Protein AF-A0A0G1YEA3-F1 (afdb_monomer)

pLDDT: mean 70.75, std 15.04, range [41.78, 96.44]

Nearest PDB structures (foldseek):
  8ia1-assembly3_C  TM=7.336E-01  e=2.038E-02  Lobosphaera incisa
  2hsd-assembly1_C  TM=2.951E-01  e=1.534E+00  Streptomyces exfoliatus
  2hwy-assembly2_B  TM=2.908E-01  e=5.222E+00  Homo sapiens
  1ta9-assembly1_A  TM=2.965E-01  e=9.953E+00  Schizosaccharomyces pombe

Radius of gyration: 17.31 Å; Cα contacts (8 Å, |Δi|>4): 257; chains: 1; bounding box: 41×38×40 Å

Foldseek 3Di:
DAPAEEEEAEPVQCPFPVSVVVCVVHRHYQYAYDPDPPPDDPVSVVVNVVSVVVVVVVVVVQVVDPNYDYDDQQVNDDDDPQARAGALVVLPDDQPDKDKAKDKDDPPLCWDDDPDRDTDHDPDDIDMAIFDIDGQDDDDSVVSQLCVQVNSLVRRVVRPHPSVSHFTFHWDADPPDPVGTDTDGDD

Secondary structure (DSSP, 8-state):
---EEEEEEEHHHHHSHHHHHHHTTSSEEEEE--S--TTS-HHHHHHHHHHHHHHHHHHHHHHT-TTEEEE--TTSS--BTTEEEEETTTT---TT-EE--EEEEPPTTSEEE-SSS-EEE---PPEEEEPPPEE--S--HHHHHHHHHHHHHHHHHHTT--GGGSEEEEEEEPTTSTT-EEEEE--

Mean predicted aligned error: 10.62 Å

Structure (mmCIF, N/CA/C/O backbone):
data_AF-A0A0G1YEA3-F1
#
_entry.id   AF-A0A0G1YEA3-F1
#
loop_
_atom_site.group_PDB
_atom_site.id
_atom_site.type_symbol
_atom_site.label_atom_id
_atom_site.label_alt_id
_atom_site.label_comp_id
_atom_site.label_asym_id
_atom_site.label_entity_id
_atom_site.label_seq_id
_atom_site.pdbx_PDB_ins_code
_atom_site.Cartn_x
_atom_site.Cartn_y
_atom_site.Cartn_z
_atom_site.occupancy
_atom_site.B_iso_or_equiv
_atom_site.auth_seq_id
_atom_site.auth_comp_id
_atom_site.auth_asym_id
_atom_site.auth_atom_id
_atom_site.pdbx_PDB_model_num
ATOM 1 N N . MET A 1 1 ? -21.553 -5.998 0.324 1.00 43.78 1 MET A N 1
ATOM 2 C CA . MET A 1 1 ? -20.839 -6.731 -0.742 1.00 43.78 1 MET A CA 1
ATOM 3 C C . MET A 1 1 ? -20.499 -5.695 -1.808 1.00 43.78 1 MET A C 1
ATOM 5 O O . MET A 1 1 ? -21.420 -5.032 -2.268 1.00 43.78 1 MET A O 1
ATOM 9 N N . PHE A 1 2 ? -19.213 -5.434 -2.075 1.00 47.72 2 PHE A N 1
ATOM 10 C CA . PHE A 1 2 ? -18.791 -4.457 -3.092 1.00 47.72 2 PHE A CA 1
ATOM 11 C C . PHE A 1 2 ? -18.825 -5.135 -4.458 1.00 47.72 2 PHE A C 1
ATOM 13 O O . PHE A 1 2 ? -18.182 -6.167 -4.632 1.00 47.72 2 PHE A O 1
ATOM 20 N N . ASN A 1 3 ? -19.560 -4.570 -5.414 1.00 52.84 3 ASN A N 1
ATOM 21 C CA . ASN A 1 3 ? -19.695 -5.175 -6.741 1.00 52.84 3 ASN A CA 1
ATOM 22 C C . ASN A 1 3 ? -18.722 -4.562 -7.759 1.00 52.84 3 ASN A C 1
ATOM 24 O O . ASN A 1 3 ? -18.608 -5.073 -8.872 1.00 52.84 3 ASN A O 1
ATOM 28 N N . GLN A 1 4 ? -18.030 -3.466 -7.411 1.00 62.84 4 GLN A N 1
ATOM 29 C CA . GLN A 1 4 ? -17.164 -2.743 -8.341 1.00 62.84 4 GLN A CA 1
ATOM 30 C C . GLN A 1 4 ? -15.895 -2.208 -7.644 1.00 62.84 4 GLN A C 1
ATOM 32 O O . GLN A 1 4 ? -15.962 -1.518 -6.626 1.00 62.84 4 GLN A O 1
ATOM 37 N N . LEU A 1 5 ? -14.726 -2.560 -8.195 1.00 66.06 5 LEU A N 1
ATOM 38 C CA . LEU A 1 5 ? -13.400 -2.195 -7.688 1.00 66.06 5 LEU A CA 1
ATOM 39 C C . LEU A 1 5 ? -12.735 -1.187 -8.628 1.00 66.06 5 LEU A C 1
ATOM 41 O O . LEU A 1 5 ? -12.596 -1.457 -9.820 1.00 66.06 5 LEU A O 1
ATOM 45 N N . ILE A 1 6 ? -12.265 -0.066 -8.084 1.00 69.75 6 ILE A N 1
ATOM 46 C CA . ILE A 1 6 ? -11.387 0.862 -8.805 1.00 69.75 6 ILE A CA 1
ATOM 47 C C . ILE A 1 6 ? -9.967 0.680 -8.303 1.00 69.75 6 ILE A C 1
ATOM 49 O O . ILE A 1 6 ? -9.705 0.768 -7.103 1.00 69.75 6 ILE A O 1
ATOM 53 N N . VAL A 1 7 ? -9.040 0.463 -9.232 1.00 69.12 7 VAL A N 1
ATOM 54 C CA . VAL A 1 7 ? -7.613 0.363 -8.924 1.00 69.12 7 VAL A CA 1
ATOM 55 C C . VAL A 1 7 ? -6.928 1.659 -9.332 1.00 69.12 7 VAL A C 1
ATOM 57 O O . VAL A 1 7 ? -6.967 2.069 -10.496 1.00 69.12 7 VAL A O 1
ATOM 60 N N . LEU A 1 8 ? -6.281 2.307 -8.362 1.00 68.06 8 LEU A N 1
ATOM 61 C CA . LEU A 1 8 ? -5.449 3.472 -8.618 1.00 68.06 8 LEU A CA 1
ATOM 62 C C . LEU A 1 8 ? -4.075 3.025 -9.120 1.00 68.06 8 LEU A C 1
ATOM 64 O O . LEU A 1 8 ? -3.286 2.477 -8.350 1.00 68.06 8 LEU A O 1
ATOM 68 N N . ILE A 1 9 ? -3.751 3.307 -10.382 1.00 64.88 9 ILE A N 1
ATOM 69 C CA . ILE A 1 9 ? -2.428 2.991 -10.938 1.00 64.88 9 ILE A CA 1
ATOM 70 C C . ILE A 1 9 ? -1.670 4.254 -11.342 1.00 64.88 9 ILE A C 1
ATOM 72 O O . ILE A 1 9 ? -2.235 5.283 -11.715 1.00 64.88 9 ILE A O 1
ATOM 76 N N . GLY A 1 10 ? -0.342 4.182 -11.294 1.00 61.47 10 GLY A N 1
ATOM 77 C CA . GLY A 1 10 ? 0.500 5.253 -11.815 1.00 61.47 10 GLY A CA 1
ATOM 78 C C . GLY A 1 10 ? 0.408 5.338 -13.340 1.00 61.47 10 GLY A C 1
ATOM 79 O O . GLY A 1 10 ? 0.468 4.321 -14.028 1.00 61.47 10 GLY A O 1
ATOM 80 N N . HIS A 1 11 ? 0.368 6.555 -13.886 1.00 62.84 11 HIS A N 1
ATOM 81 C CA . HIS A 1 11 ? 0.253 6.794 -15.333 1.00 62.84 11 HIS A CA 1
ATOM 82 C C . HIS A 1 11 ? 1.317 6.070 -16.194 1.00 62.84 11 HIS A C 1
ATOM 84 O O . HIS A 1 11 ? 1.064 5.731 -17.349 1.00 62.84 11 HIS A O 1
ATOM 90 N N . LYS A 1 12 ? 2.512 5.794 -15.643 1.00 60.34 12 LYS A N 1
ATOM 91 C CA . LYS A 1 12 ? 3.574 5.034 -16.335 1.00 60.34 12 LYS A CA 1
ATOM 92 C C . LYS A 1 12 ? 3.159 3.598 -16.695 1.00 60.34 12 LYS A C 1
ATOM 94 O O . LYS A 1 12 ? 3.717 3.034 -17.629 1.00 60.34 12 LYS A O 1
ATOM 99 N N . VAL A 1 13 ? 2.196 3.012 -15.980 1.00 61.53 13 VAL A N 1
ATOM 100 C CA . VAL A 1 13 ? 1.680 1.662 -16.260 1.00 61.53 13 VAL A CA 1
ATOM 101 C C . VAL A 1 13 ? 0.856 1.649 -17.551 1.00 61.53 13 VAL A C 1
ATOM 103 O O . VAL A 1 13 ? 0.993 0.715 -18.331 1.00 61.53 13 VAL A O 1
ATOM 106 N N . LEU A 1 14 ? 0.086 2.707 -17.833 1.00 58.78 14 LEU A N 1
ATOM 107 C CA . LEU A 1 14 ? -0.718 2.799 -19.060 1.00 58.78 14 LEU A CA 1
ATOM 108 C C . LEU A 1 14 ? 0.112 3.010 -20.332 1.00 58.78 14 LEU A C 1
ATOM 110 O O . LEU A 1 14 ? -0.288 2.573 -21.408 1.00 58.78 14 LEU A O 1
ATOM 114 N N . HIS A 1 15 ? 1.256 3.687 -20.217 1.00 57.62 15 HIS A N 1
ATOM 115 C CA . HIS A 1 15 ? 2.095 4.029 -21.372 1.00 57.62 15 HIS A CA 1
ATOM 116 C C . HIS A 1 15 ? 2.971 2.876 -21.861 1.00 57.62 15 HIS A C 1
ATOM 118 O O . HIS A 1 15 ? 3.434 2.885 -22.999 1.00 57.62 15 HIS A O 1
ATOM 124 N N . ASN A 1 16 ? 3.198 1.861 -21.028 1.00 59.25 16 ASN A N 1
ATOM 125 C CA . ASN A 1 16 ? 3.929 0.675 -21.446 1.00 59.25 16 ASN A CA 1
ATOM 126 C C . ASN A 1 16 ? 2.962 -0.310 -22.127 1.00 59.25 16 ASN A C 1
ATOM 128 O O . ASN A 1 16 ? 2.047 -0.822 -21.484 1.00 59.25 16 ASN A O 1
ATOM 132 N N . ARG A 1 17 ? 3.180 -0.597 -23.419 1.00 56.06 17 ARG A N 1
ATOM 133 C CA . ARG A 1 17 ? 2.302 -1.464 -24.232 1.00 56.06 17 ARG A CA 1
ATOM 134 C C . ARG A 1 17 ? 2.053 -2.838 -23.597 1.00 56.06 17 ARG A C 1
ATOM 136 O O . ARG A 1 17 ? 0.923 -3.311 -23.638 1.00 56.06 17 ARG A O 1
ATOM 143 N N . PHE A 1 18 ? 3.068 -3.435 -22.970 1.00 56.50 18 PHE A N 1
ATOM 144 C CA . PHE A 1 18 ? 2.950 -4.727 -22.289 1.00 56.50 18 PHE A CA 1
ATOM 145 C C . PHE A 1 18 ? 2.068 -4.631 -21.036 1.00 56.50 18 PHE A C 1
ATOM 147 O O . PHE A 1 18 ? 1.210 -5.472 -20.792 1.00 56.50 18 PHE A O 1
ATOM 154 N N . ARG A 1 19 ? 2.228 -3.560 -20.251 1.00 60.19 19 ARG A N 1
ATOM 155 C CA . ARG A 1 19 ? 1.472 -3.346 -19.004 1.00 60.19 19 ARG A CA 1
ATOM 156 C C . ARG A 1 19 ? 0.035 -2.877 -19.249 1.00 60.19 19 ARG A C 1
ATOM 158 O O . ARG A 1 19 ? -0.844 -3.137 -18.429 1.00 60.19 19 ARG A O 1
ATOM 165 N N . ARG A 1 20 ? -0.224 -2.243 -20.398 1.00 57.28 20 ARG A N 1
ATOM 166 C CA . ARG A 1 20 ? -1.560 -1.802 -20.813 1.00 57.28 20 ARG A CA 1
ATOM 167 C C . ARG A 1 20 ? -2.546 -2.969 -20.951 1.00 57.28 20 ARG A C 1
ATOM 169 O O . ARG A 1 20 ? -3.699 -2.808 -20.563 1.00 57.28 20 ARG A O 1
ATOM 176 N N . ALA A 1 21 ? -2.101 -4.136 -21.421 1.00 54.94 21 ALA A N 1
ATOM 177 C CA . ALA A 1 21 ? -2.953 -5.325 -21.534 1.00 54.94 21 ALA A CA 1
ATOM 178 C C . ALA A 1 21 ? -3.519 -5.768 -20.169 1.00 54.94 21 ALA A C 1
ATOM 180 O O . ALA A 1 21 ? -4.710 -6.031 -20.046 1.00 54.94 21 ALA A O 1
ATOM 181 N N . PHE A 1 22 ? -2.702 -5.735 -19.111 1.00 56.44 22 PHE A N 1
ATOM 182 C CA . PHE A 1 22 ? -3.142 -6.048 -17.744 1.00 56.44 22 PHE A CA 1
ATOM 183 C C . PHE A 1 22 ? -4.070 -4.978 -17.156 1.00 56.44 22 PHE A C 1
ATOM 185 O O . PHE A 1 22 ? -4.989 -5.294 -16.408 1.00 56.44 22 PHE A O 1
ATOM 192 N N . SER A 1 23 ? -3.885 -3.708 -17.531 1.00 55.41 23 SER A N 1
ATOM 193 C CA . SER A 1 23 ? -4.761 -2.618 -17.081 1.00 55.41 23 SER A CA 1
ATOM 194 C C . SER A 1 23 ? -6.178 -2.667 -17.672 1.00 55.41 23 SER A C 1
ATOM 196 O O . SER A 1 23 ? -7.067 -2.005 -17.157 1.00 55.41 23 SER A O 1
ATOM 198 N N . GLN A 1 24 ? -6.417 -3.454 -18.725 1.00 51.41 24 GLN A N 1
ATOM 199 C CA . GLN A 1 24 ? -7.765 -3.665 -19.268 1.00 51.41 24 GLN A CA 1
ATOM 200 C C . GLN A 1 24 ? -8.565 -4.724 -18.491 1.00 51.41 24 GLN A C 1
ATOM 202 O O . GLN A 1 24 ? -9.776 -4.806 -18.665 1.00 51.41 24 GLN A O 1
ATOM 207 N N . ALA A 1 25 ? -7.913 -5.509 -17.623 1.00 47.62 25 ALA A N 1
ATOM 208 C CA . ALA A 1 25 ? -8.538 -6.581 -16.843 1.00 47.62 25 ALA A CA 1
ATOM 209 C C . ALA A 1 25 ? -9.133 -6.118 -15.494 1.00 47.62 25 ALA A C 1
ATOM 211 O O . ALA A 1 25 ? -9.666 -6.931 -14.744 1.00 47.62 25 ALA A O 1
ATOM 212 N N . VAL A 1 26 ? -9.037 -4.827 -15.162 1.00 53.34 26 VAL A N 1
ATOM 213 C CA . VAL A 1 26 ? -9.584 -4.227 -13.931 1.00 53.34 26 VAL A CA 1
ATOM 214 C C . VAL A 1 26 ? -10.806 -3.365 -14.255 1.00 53.34 26 VAL A C 1
ATOM 216 O O . VAL A 1 26 ? -10.771 -2.594 -15.211 1.00 53.34 26 VAL A O 1
ATOM 219 N N . ASN A 1 27 ? -11.870 -3.475 -13.443 1.00 46.47 27 ASN A N 1
ATOM 220 C CA . ASN A 1 27 ? -13.191 -2.868 -13.704 1.00 46.47 27 ASN A CA 1
ATOM 221 C C . ASN A 1 27 ? -13.139 -1.361 -13.993 1.00 46.47 27 ASN A C 1
ATOM 223 O O . ASN A 1 27 ? -13.912 -0.869 -14.812 1.00 46.47 27 ASN A O 1
ATOM 227 N N . ALA A 1 28 ? -12.244 -0.627 -13.332 1.00 50.75 28 ALA A N 1
ATOM 228 C CA . ALA A 1 28 ? -11.906 0.735 -13.713 1.00 50.75 28 ALA A CA 1
ATOM 229 C C . ALA A 1 28 ? -10.502 1.102 -13.220 1.00 50.75 28 ALA A C 1
ATOM 231 O O . ALA A 1 28 ? -10.113 0.837 -12.078 1.00 50.75 28 ALA A O 1
ATOM 232 N N . VAL A 1 29 ? -9.745 1.733 -14.113 1.00 54.78 29 VAL A N 1
ATOM 233 C CA . VAL A 1 29 ? -8.395 2.217 -13.854 1.00 54.78 29 VAL A CA 1
ATOM 234 C C . VAL A 1 29 ? -8.448 3.717 -13.669 1.00 54.78 29 VAL A C 1
ATOM 236 O O . VAL A 1 29 ? -8.789 4.451 -14.596 1.00 54.78 29 VAL A O 1
ATOM 239 N N . PHE A 1 30 ? -8.053 4.174 -12.486 1.00 53.59 30 PHE A N 1
ATOM 240 C CA . PHE A 1 30 ? -7.869 5.592 -12.242 1.00 53.59 30 PHE A CA 1
ATOM 241 C C . PHE A 1 30 ? -6.375 5.920 -12.261 1.00 53.59 30 PHE A C 1
ATOM 243 O O . PHE A 1 30 ? -5.590 5.308 -11.534 1.00 53.59 30 PHE A O 1
ATOM 250 N N . THR A 1 31 ? -5.952 6.849 -13.123 1.00 51.47 31 THR A N 1
ATOM 251 C CA . THR A 1 31 ? -4.534 7.209 -13.236 1.00 51.47 31 THR A CA 1
ATOM 252 C C . THR A 1 31 ? -4.203 8.519 -12.573 1.00 51.47 31 THR A C 1
ATOM 254 O O . THR A 1 31 ? -4.746 9.563 -12.928 1.00 51.47 31 THR A O 1
ATOM 257 N N . VAL A 1 32 ? -3.210 8.480 -11.689 1.00 55.56 32 VAL A N 1
ATOM 258 C CA . VAL A 1 32 ? -2.604 9.691 -11.134 1.00 55.56 32 VAL A CA 1
ATOM 259 C C . VAL A 1 32 ? -1.357 10.044 -11.947 1.00 55.56 32 VAL A C 1
ATOM 261 O O . VAL A 1 32 ? -0.548 9.148 -12.237 1.00 55.56 32 VAL A O 1
ATOM 264 N N . PRO A 1 33 ? -1.164 11.331 -12.302 1.00 53.88 33 PRO A N 1
ATOM 265 C CA . PRO A 1 33 ? 0.087 11.824 -12.857 1.00 53.88 33 PRO A CA 1
ATOM 266 C C . PRO A 1 33 ? 1.303 11.284 -12.099 1.00 53.88 33 PRO A C 1
ATOM 268 O O . PRO A 1 33 ? 1.296 11.278 -10.863 1.00 53.88 33 PRO A O 1
ATOM 271 N N . PRO A 1 34 ? 2.381 10.873 -12.789 1.00 50.59 34 PRO A N 1
ATOM 272 C CA . PRO A 1 34 ? 3.582 10.462 -12.094 1.00 50.59 34 PRO A CA 1
ATOM 273 C C . PRO A 1 34 ? 4.167 11.653 -11.320 1.00 50.59 34 PRO A C 1
ATOM 275 O O . PRO A 1 34 ? 4.112 12.804 -11.752 1.00 50.59 34 PRO A O 1
ATOM 278 N N . LYS A 1 35 ? 4.755 11.357 -10.155 1.00 50.97 35 LYS A N 1
ATOM 279 C CA . LYS A 1 35 ? 5.387 12.339 -9.253 1.00 50.97 35 LYS A CA 1
ATOM 280 C C . LYS A 1 35 ? 6.525 13.132 -9.926 1.00 50.97 35 LYS A C 1
ATOM 282 O O . LYS A 1 35 ? 6.830 14.235 -9.480 1.00 50.97 35 LYS A O 1
ATOM 287 N N . TYR A 1 36 ? 7.127 12.577 -10.981 1.00 50.09 36 TYR A N 1
ATOM 288 C CA . TYR A 1 36 ? 8.198 13.180 -11.774 1.00 50.09 36 TYR A CA 1
ATOM 289 C C . TYR A 1 36 ? 7.598 13.891 -12.980 1.00 50.09 36 TYR A C 1
ATOM 291 O O . TYR A 1 36 ? 7.191 13.248 -13.945 1.00 50.09 36 TYR A O 1
ATOM 299 N N . ARG A 1 37 ? 7.507 15.219 -12.882 1.00 52.81 37 ARG A N 1
ATOM 300 C CA . ARG A 1 37 ? 7.005 16.083 -13.956 1.00 52.81 37 ARG A CA 1
ATOM 301 C C . ARG A 1 37 ? 8.120 16.762 -14.747 1.00 52.81 37 ARG A C 1
ATOM 303 O O . ARG A 1 37 ? 7.806 17.348 -15.768 1.00 52.81 37 ARG A O 1
ATOM 310 N N . ALA A 1 38 ? 9.372 16.726 -14.286 1.00 46.53 38 ALA A N 1
ATOM 311 C CA . ALA A 1 38 ? 10.464 17.486 -14.898 1.00 46.53 38 ALA A CA 1
ATOM 312 C C . ALA A 1 38 ? 10.707 17.054 -16.356 1.00 46.53 38 ALA A C 1
ATOM 314 O O . ALA A 1 38 ? 10.597 17.889 -17.254 1.00 46.53 38 ALA A O 1
ATOM 315 N N . ASP A 1 39 ? 10.841 15.745 -16.582 1.00 52.12 39 ASP A N 1
ATOM 316 C CA . ASP A 1 39 ? 11.237 15.160 -17.876 1.00 52.12 39 ASP A CA 1
ATOM 317 C C . ASP A 1 39 ? 10.049 14.731 -18.753 1.00 52.12 39 ASP A C 1
ATOM 319 O O . ASP A 1 39 ? 10.189 13.907 -19.651 1.00 52.12 39 ASP A O 1
ATOM 323 N N . LEU A 1 40 ? 8.841 15.216 -18.451 1.00 59.34 40 LEU A N 1
ATOM 324 C CA . LEU A 1 40 ? 7.671 14.933 -19.280 1.00 59.34 40 LEU A CA 1
ATOM 325 C C . LEU A 1 40 ? 7.542 15.971 -20.391 1.00 59.34 40 LEU A C 1
ATOM 327 O O . LEU A 1 40 ? 7.708 17.172 -20.144 1.00 59.34 40 LEU A O 1
ATOM 331 N N . GLU A 1 41 ? 7.161 15.500 -21.575 1.00 62.84 41 GLU A N 1
ATOM 332 C CA . GLU A 1 41 ? 6.805 16.350 -22.708 1.00 62.84 41 GLU A CA 1
ATOM 333 C C . GLU A 1 41 ? 5.706 17.362 -22.318 1.00 62.84 41 GLU A C 1
ATOM 335 O O . GLU A 1 41 ? 4.823 17.031 -21.509 1.00 62.84 41 GLU A O 1
ATOM 340 N N . PRO A 1 42 ? 5.731 18.593 -22.861 1.00 69.19 42 PRO A N 1
ATOM 341 C CA . PRO A 1 42 ? 4.749 19.639 -22.558 1.00 69.19 42 PRO A CA 1
ATOM 342 C C . PRO A 1 42 ? 3.288 19.184 -22.699 1.00 69.19 42 PRO A C 1
ATOM 344 O O . PRO A 1 42 ? 2.483 19.423 -21.796 1.00 69.19 42 PRO A O 1
ATOM 347 N N . ASP A 1 43 ? 2.970 18.431 -23.750 1.00 60.44 43 ASP A N 1
ATOM 348 C CA . ASP A 1 43 ? 1.613 17.935 -24.013 1.00 60.44 43 ASP A CA 1
ATOM 349 C C . ASP A 1 43 ? 1.143 16.953 -22.930 1.00 60.44 43 ASP A C 1
ATOM 351 O O . ASP A 1 43 ? -0.008 16.973 -22.487 1.00 60.44 43 ASP A O 1
ATOM 355 N N . VAL A 1 44 ? 2.065 16.132 -22.414 1.00 56.50 44 VAL A N 1
ATOM 356 C CA . VAL A 1 44 ? 1.795 15.222 -21.295 1.00 56.50 44 VAL A CA 1
ATOM 357 C C . VAL A 1 44 ? 1.585 16.025 -20.014 1.00 56.50 44 VAL A C 1
ATOM 359 O O . VAL A 1 44 ? 0.674 15.725 -19.248 1.00 56.50 44 VAL A O 1
ATOM 362 N N . LYS A 1 45 ? 2.367 17.084 -19.770 1.00 61.09 45 LYS A N 1
ATOM 363 C CA . LYS A 1 45 ? 2.170 17.969 -18.605 1.00 61.09 45 LYS A CA 1
ATOM 364 C C . LYS A 1 45 ? 0.782 18.620 -18.614 1.00 61.09 45 LYS A C 1
ATOM 366 O O . LYS A 1 45 ? 0.147 18.675 -17.558 1.00 61.09 45 LYS A O 1
ATOM 371 N N . GLN A 1 46 ? 0.305 19.065 -19.776 1.00 60.62 46 GLN A N 1
ATOM 372 C CA . GLN A 1 46 ? -1.012 19.684 -19.931 1.00 60.62 46 GLN A CA 1
ATOM 373 C C . GLN A 1 46 ? -2.149 18.672 -19.728 1.00 60.62 46 GLN A C 1
ATOM 375 O O . GLN A 1 46 ? -3.057 18.925 -18.935 1.00 60.62 46 GLN A O 1
ATOM 380 N N . LEU A 1 47 ? -2.047 17.482 -20.329 1.00 59.12 47 LEU A N 1
ATOM 381 C CA . LEU A 1 47 ? -2.991 16.379 -20.117 1.00 59.12 47 LEU A CA 1
ATOM 382 C C . LEU A 1 47 ? -3.094 15.995 -18.626 1.00 59.12 47 LEU A C 1
ATOM 384 O O . LEU A 1 47 ? -4.181 15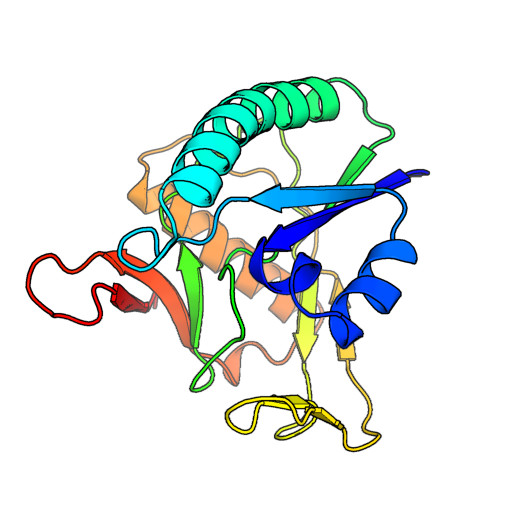.802 -18.078 1.00 59.12 47 LEU A O 1
ATOM 388 N N . LEU A 1 48 ? -1.952 15.936 -17.936 1.00 57.78 48 LEU A N 1
ATOM 389 C CA . LEU A 1 48 ? -1.888 15.638 -16.507 1.00 57.78 48 LEU A CA 1
ATOM 390 C C . LEU A 1 48 ? -2.534 16.727 -15.646 1.00 57.78 48 LEU A C 1
ATOM 392 O O . LEU A 1 48 ? -3.153 16.393 -14.635 1.00 57.78 48 LEU A O 1
ATOM 396 N N . ALA A 1 49 ? -2.393 18.004 -16.006 1.00 58.88 49 ALA A N 1
ATOM 397 C CA . ALA A 1 49 ? -3.039 19.103 -15.292 1.00 58.88 49 ALA A CA 1
ATOM 398 C C . ALA A 1 49 ? -4.571 18.991 -15.377 1.00 58.88 49 ALA A C 1
ATOM 400 O O . ALA A 1 49 ? -5.238 19.057 -14.344 1.00 58.88 49 ALA A O 1
ATOM 401 N N . THR A 1 50 ? -5.106 18.697 -16.565 1.00 58.72 50 THR A N 1
ATOM 402 C CA . THR A 1 50 ? -6.544 18.480 -16.788 1.00 58.72 50 THR A CA 1
ATOM 403 C C . THR A 1 50 ? -7.066 17.249 -16.038 1.00 58.72 50 THR A C 1
ATOM 405 O O . THR A 1 50 ? -8.093 17.320 -15.368 1.00 58.72 50 THR A O 1
ATOM 408 N N . HIS A 1 51 ? -6.337 16.128 -16.053 1.00 57.53 51 HIS A N 1
ATOM 409 C CA . HIS A 1 51 ? -6.754 14.919 -15.331 1.00 57.53 51 HIS A CA 1
ATOM 410 C C . HIS A 1 51 ? -6.635 15.033 -13.807 1.00 57.53 51 HIS A C 1
ATOM 412 O O . HIS A 1 51 ? -7.429 14.423 -13.095 1.00 57.53 51 HIS A O 1
ATOM 418 N N . SER A 1 52 ? -5.689 15.827 -13.292 1.00 55.09 52 SER A N 1
ATOM 419 C CA . SER A 1 52 ? -5.527 16.048 -11.846 1.00 55.09 52 SER A CA 1
ATOM 420 C C . SER A 1 52 ? -6.762 16.698 -11.219 1.00 55.09 52 SER A C 1
ATOM 422 O O . SER A 1 52 ? -7.128 16.335 -10.104 1.00 55.09 52 SER A O 1
ATOM 424 N N . GLY A 1 53 ? -7.415 17.623 -11.935 1.00 53.22 53 GLY A N 1
ATOM 425 C CA . GLY A 1 53 ? -8.672 18.237 -11.490 1.00 53.22 53 GLY A CA 1
ATOM 426 C C . GLY A 1 53 ? -9.794 17.208 -11.322 1.00 53.22 53 GLY A C 1
ATOM 427 O O . GLY A 1 53 ? -10.550 17.264 -10.358 1.00 53.22 53 GLY A O 1
ATOM 428 N N . ASN A 1 54 ? -9.827 16.188 -12.183 1.00 55.97 54 ASN A N 1
ATOM 429 C CA . ASN A 1 54 ? -10.855 15.147 -12.153 1.00 55.97 54 ASN A CA 1
ATOM 430 C C . ASN A 1 54 ? -10.652 14.122 -11.024 1.00 55.97 54 ASN A C 1
ATOM 432 O O . ASN A 1 54 ? -11.618 13.493 -10.604 1.00 55.97 54 ASN A O 1
ATOM 436 N N . VAL A 1 55 ? -9.428 13.974 -10.493 1.00 62.38 55 VAL A N 1
ATOM 437 C CA . VAL A 1 55 ? -9.124 13.067 -9.367 1.00 62.38 55 VAL A CA 1
ATOM 438 C C . VAL A 1 55 ? -9.970 13.384 -8.144 1.00 62.38 55 VAL A C 1
ATOM 440 O O . VAL A 1 55 ? -10.582 12.482 -7.581 1.00 62.38 55 VAL A O 1
ATOM 443 N N . GLY A 1 56 ? -10.012 14.656 -7.742 1.00 60.47 56 GLY A N 1
ATOM 444 C CA . GLY A 1 56 ? -10.770 15.074 -6.563 1.00 60.47 56 GLY A CA 1
ATOM 445 C C . GLY A 1 56 ? -12.261 14.787 -6.723 1.00 60.47 56 GLY A C 1
ATOM 446 O O . GLY A 1 56 ? -12.872 14.211 -5.830 1.00 60.47 56 GLY A O 1
ATOM 447 N N . HIS A 1 57 ? -12.820 15.103 -7.893 1.00 61.56 57 HIS A N 1
ATOM 448 C CA . HIS A 1 57 ? -14.232 14.863 -8.194 1.00 61.56 57 HIS A CA 1
ATOM 449 C C . HIS A 1 57 ? -14.590 13.375 -8.248 1.00 61.56 57 HIS A C 1
ATOM 451 O O . HIS A 1 57 ? -15.646 12.994 -7.756 1.00 61.56 57 HIS A O 1
ATOM 457 N N . ILE A 1 58 ? -13.717 12.528 -8.802 1.00 65.31 58 ILE A N 1
ATOM 458 C CA . ILE A 1 58 ? -13.937 11.078 -8.854 1.00 65.31 58 ILE A CA 1
ATOM 459 C C . ILE A 1 58 ? -13.851 10.475 -7.456 1.00 65.31 58 ILE A C 1
ATOM 461 O O . ILE A 1 58 ? -14.730 9.710 -7.082 1.00 65.31 58 ILE A O 1
ATOM 465 N N . VAL A 1 59 ? -12.846 10.842 -6.654 1.00 67.69 59 VAL A N 1
ATOM 466 C CA . VAL A 1 59 ? -12.755 10.362 -5.267 1.00 67.69 59 VAL A CA 1
ATOM 467 C C . VAL A 1 59 ? -13.991 10.782 -4.473 1.00 67.69 59 VAL A C 1
ATOM 469 O O . VAL A 1 59 ? -14.556 9.952 -3.771 1.00 67.69 59 VAL A O 1
ATOM 472 N N . GLU A 1 60 ? -14.460 12.022 -4.621 1.00 64.75 60 GLU A N 1
ATOM 473 C CA . GLU A 1 60 ? -15.658 12.492 -3.920 1.00 64.75 60 GLU A CA 1
ATOM 474 C C . GLU A 1 60 ? -16.940 11.787 -4.393 1.00 64.75 60 GLU A C 1
ATOM 476 O O . GLU A 1 60 ? -17.761 11.386 -3.573 1.00 64.75 60 GLU A O 1
ATOM 481 N N . ALA A 1 61 ? -17.092 11.557 -5.701 1.00 64.94 61 ALA A N 1
ATOM 482 C CA . ALA A 1 61 ? -18.222 10.807 -6.251 1.00 64.94 61 ALA A CA 1
ATOM 483 C C . ALA A 1 61 ? -18.221 9.331 -5.814 1.00 64.94 61 ALA A C 1
ATOM 485 O O . ALA A 1 61 ? -19.277 8.738 -5.628 1.00 64.94 61 ALA A O 1
ATOM 486 N N . LEU A 1 62 ? -17.042 8.731 -5.626 1.00 69.06 62 LEU A N 1
ATOM 487 C CA . LEU A 1 62 ? -16.919 7.365 -5.114 1.00 69.06 62 LEU A CA 1
ATOM 488 C C . LEU A 1 62 ? -17.189 7.281 -3.614 1.00 69.06 62 LEU A C 1
ATOM 490 O O . LEU A 1 62 ? -17.708 6.272 -3.151 1.00 69.06 62 LEU A O 1
ATOM 494 N N . ARG A 1 63 ? -16.871 8.333 -2.850 1.00 67.38 63 ARG A N 1
ATOM 495 C CA . ARG A 1 63 ? -17.181 8.391 -1.414 1.00 67.38 63 ARG A CA 1
ATOM 496 C C . ARG A 1 63 ? -18.682 8.350 -1.140 1.00 67.38 63 ARG A C 1
ATOM 498 O O . ARG A 1 63 ? -19.082 7.813 -0.112 1.00 67.38 63 ARG A O 1
ATOM 505 N N . SER A 1 64 ? -19.502 8.903 -2.031 1.00 68.12 64 SER A N 1
ATOM 506 C CA . SER A 1 64 ? -20.957 8.942 -1.865 1.00 68.12 64 SER A CA 1
ATOM 507 C C . SER A 1 64 ? -21.685 7.683 -2.352 1.00 68.12 64 SER A C 1
ATOM 509 O O . SER A 1 64 ? -22.873 7.536 -2.062 1.00 68.12 64 SER A O 1
ATOM 511 N N . ASP A 1 65 ? -21.004 6.750 -3.033 1.00 74.06 65 ASP A N 1
ATOM 512 C CA . ASP A 1 65 ? -21.597 5.498 -3.517 1.00 74.06 65 ASP A CA 1
ATOM 513 C C . ASP A 1 65 ? -20.989 4.269 -2.805 1.00 74.06 65 ASP A C 1
ATOM 515 O O . ASP A 1 65 ? -19.880 3.835 -3.131 1.00 74.06 65 ASP A O 1
ATOM 519 N N . PRO A 1 66 ? -21.727 3.630 -1.875 1.00 69.88 66 PRO A N 1
ATOM 520 C CA . PRO A 1 66 ? -21.220 2.525 -1.058 1.00 69.88 66 PRO A CA 1
ATOM 521 C C . PRO A 1 66 ? -20.932 1.240 -1.850 1.00 69.88 66 PRO A C 1
ATOM 523 O O . PRO A 1 66 ? -20.436 0.264 -1.283 1.00 69.88 66 PRO A O 1
ATOM 526 N N . ARG A 1 67 ? -21.256 1.191 -3.148 1.00 72.06 67 ARG A N 1
ATOM 527 C CA . ARG A 1 67 ? -20.977 0.032 -4.009 1.00 72.06 67 ARG A CA 1
ATOM 528 C C . ARG A 1 67 ? -19.523 -0.030 -4.466 1.00 72.06 67 ARG A C 1
ATOM 530 O O . ARG A 1 67 ? -19.080 -1.109 -4.873 1.00 72.06 67 ARG A O 1
ATOM 537 N N . TRP A 1 68 ? -18.802 1.089 -4.392 1.00 71.50 68 TRP A N 1
ATOM 538 C CA . TRP A 1 68 ? -17.433 1.204 -4.873 1.00 71.50 68 TRP A CA 1
ATOM 539 C C . TRP A 1 68 ? -16.411 1.061 -3.753 1.00 71.50 68 TRP A C 1
ATOM 541 O O . TRP A 1 68 ? -16.520 1.668 -2.691 1.00 71.50 68 TRP A O 1
ATOM 551 N N . ALA A 1 69 ? -15.364 0.289 -4.034 1.00 75.44 69 ALA A N 1
ATOM 552 C CA . ALA A 1 69 ? -14.149 0.256 -3.233 1.00 75.44 69 ALA A CA 1
ATOM 553 C C . ALA A 1 69 ? -12.969 0.761 -4.070 1.00 75.44 69 ALA A C 1
ATOM 555 O O . ALA A 1 69 ? -12.860 0.459 -5.262 1.00 75.44 69 ALA A O 1
ATOM 556 N N . MET A 1 70 ? -12.067 1.510 -3.436 1.00 76.75 70 MET A N 1
ATOM 557 C CA . MET A 1 70 ? -10.849 2.005 -4.071 1.00 76.75 70 MET A CA 1
ATOM 558 C C . MET A 1 70 ? -9.632 1.275 -3.507 1.00 76.75 70 MET A C 1
ATOM 560 O O . MET A 1 70 ? -9.352 1.343 -2.311 1.00 76.75 70 MET A O 1
ATOM 564 N N . PHE A 1 71 ? -8.887 0.601 -4.381 1.00 78.75 71 PHE A N 1
ATOM 565 C CA . PHE A 1 71 ? -7.612 -0.017 -4.042 1.00 78.75 71 PHE A CA 1
ATOM 566 C C . PHE A 1 71 ? -6.466 0.963 -4.290 1.00 78.75 71 PHE A C 1
ATOM 568 O O . PHE A 1 71 ? -6.307 1.502 -5.391 1.00 78.75 71 PHE A O 1
ATOM 575 N N . LEU A 1 72 ? -5.662 1.184 -3.250 1.00 77.25 72 LEU A N 1
ATOM 576 C CA . LEU A 1 72 ? -4.570 2.149 -3.232 1.00 77.25 72 LEU A CA 1
ATOM 577 C C . LEU A 1 72 ? -3.263 1.465 -2.827 1.00 77.25 72 LEU A C 1
ATOM 579 O O . LEU A 1 72 ? -3.201 0.824 -1.782 1.00 77.25 72 LEU A O 1
ATOM 583 N N . CYS A 1 73 ? -2.195 1.705 -3.590 1.00 79.31 73 CYS A N 1
ATOM 584 C CA . CYS A 1 73 ? -0.823 1.408 -3.171 1.00 79.31 73 CYS A CA 1
ATOM 585 C C . CYS A 1 73 ? -0.176 2.705 -2.651 1.00 79.31 73 CYS A C 1
ATOM 587 O O . CYS A 1 73 ? 0.298 3.515 -3.458 1.00 79.31 73 CYS A O 1
ATOM 589 N N . PRO A 1 74 ? -0.159 2.959 -1.329 1.00 74.50 74 PRO A N 1
ATOM 590 C CA . PRO A 1 74 ? 0.203 4.265 -0.767 1.00 74.50 74 PRO A CA 1
ATOM 591 C C . PRO A 1 74 ? 1.676 4.663 -0.971 1.00 74.50 74 PRO A C 1
ATOM 593 O O . PRO A 1 74 ? 2.016 5.846 -0.864 1.00 74.50 74 PRO A O 1
ATOM 596 N N . GLU A 1 75 ? 2.541 3.704 -1.305 1.00 73.12 75 GLU A N 1
ATOM 597 C CA . GLU A 1 75 ? 3.934 3.924 -1.719 1.00 73.12 75 GLU A CA 1
ATOM 598 C C . GLU A 1 75 ? 4.012 4.657 -3.073 1.00 73.12 75 GLU A C 1
ATOM 600 O O . GLU A 1 75 ? 4.878 5.511 -3.316 1.00 73.12 75 GLU A O 1
ATOM 605 N N . GLY A 1 76 ? 3.038 4.410 -3.956 1.00 66.50 76 GLY A N 1
ATOM 606 C CA . GLY A 1 76 ? 2.997 4.940 -5.320 1.00 66.50 76 GLY A CA 1
ATOM 607 C C . GLY A 1 76 ? 4.133 4.418 -6.207 1.00 66.50 76 GLY A C 1
ATOM 608 O O . GLY A 1 76 ? 4.553 5.123 -7.127 1.00 66.50 76 GLY A O 1
ATOM 609 N N . GLY A 1 77 ? 4.658 3.233 -5.890 1.00 69.12 77 GLY A N 1
ATOM 610 C CA . GLY A 1 77 ? 5.746 2.536 -6.567 1.00 69.12 77 GLY A CA 1
ATOM 611 C C . GLY A 1 77 ? 6.031 1.196 -5.882 1.00 69.12 77 GLY A C 1
ATOM 612 O O . GLY A 1 77 ? 5.360 0.855 -4.914 1.00 69.12 77 GLY A O 1
ATOM 613 N N . PHE A 1 78 ? 7.014 0.457 -6.393 1.00 70.31 78 PHE A N 1
ATOM 614 C CA . PHE A 1 78 ? 7.456 -0.808 -5.803 1.00 70.31 78 PHE A CA 1
ATOM 615 C C . PHE A 1 78 ? 8.205 -0.579 -4.491 1.00 70.31 78 PHE A C 1
ATOM 617 O O . PHE A 1 78 ? 9.014 0.352 -4.402 1.00 70.31 78 PHE A O 1
ATOM 624 N N . THR A 1 79 ? 7.986 -1.468 -3.526 1.00 73.94 79 THR A N 1
ATOM 625 C CA . THR A 1 79 ? 8.771 -1.544 -2.295 1.00 73.94 79 THR A CA 1
ATOM 626 C C . THR A 1 79 ? 10.236 -1.809 -2.642 1.00 73.94 79 THR A C 1
ATOM 628 O O . THR A 1 79 ? 10.559 -2.717 -3.407 1.00 73.94 79 THR A O 1
ATOM 631 N N . ARG A 1 80 ? 11.147 -1.004 -2.091 1.00 72.44 80 ARG A N 1
ATOM 632 C CA . ARG A 1 80 ? 12.602 -1.160 -2.262 1.00 72.44 80 ARG A CA 1
ATOM 633 C C . ARG A 1 80 ? 13.239 -1.382 -0.904 1.00 72.44 80 ARG A C 1
ATOM 635 O O . ARG A 1 80 ? 12.775 -0.816 0.078 1.00 72.44 80 ARG A O 1
ATOM 642 N N . GLU A 1 81 ? 14.282 -2.209 -0.846 1.00 78.69 81 GLU A N 1
ATOM 643 C CA . GLU A 1 81 ? 15.079 -2.419 0.378 1.00 78.69 81 GLU A CA 1
ATOM 644 C C . GLU A 1 81 ? 14.238 -2.810 1.612 1.00 78.69 81 GLU A C 1
ATOM 646 O O . GLU A 1 81 ? 14.575 -2.462 2.743 1.00 78.69 81 GLU A O 1
ATOM 651 N N . LYS A 1 82 ? 13.112 -3.507 1.398 1.00 83.38 82 LYS A N 1
ATOM 652 C CA . LYS A 1 82 ? 12.141 -3.873 2.446 1.00 83.38 82 LYS A CA 1
ATOM 653 C C . LYS A 1 82 ? 11.596 -2.659 3.231 1.00 83.38 82 LYS A C 1
ATOM 655 O O . LYS A 1 82 ? 11.218 -2.797 4.392 1.00 83.38 82 LYS A O 1
ATOM 660 N N . GLN A 1 83 ? 11.539 -1.477 2.612 1.00 84.44 83 GLN A N 1
ATOM 661 C CA . GLN A 1 83 ? 10.986 -0.247 3.191 1.00 84.44 83 GLN A CA 1
ATOM 662 C C . GLN A 1 83 ? 9.568 0.003 2.671 1.00 84.44 83 GLN A C 1
ATOM 664 O O . GLN A 1 83 ? 9.385 0.371 1.511 1.00 84.44 83 GLN A O 1
ATOM 669 N N . LEU A 1 84 ? 8.571 -0.150 3.542 1.00 84.62 84 LEU A N 1
ATOM 670 C CA . LEU A 1 84 ? 7.173 0.165 3.252 1.00 84.62 84 LEU A CA 1
ATOM 671 C C . LEU A 1 84 ? 6.897 1.620 3.638 1.00 84.62 84 LEU A C 1
ATOM 673 O O . LEU A 1 84 ? 6.724 1.957 4.813 1.00 84.62 84 LEU A O 1
ATOM 677 N N . GLY A 1 85 ? 6.923 2.496 2.632 1.00 78.81 85 GLY A N 1
ATOM 678 C CA . GLY A 1 85 ? 6.885 3.948 2.804 1.00 78.81 85 GLY A CA 1
ATOM 679 C C . GLY A 1 85 ? 5.586 4.597 2.328 1.00 78.81 85 GLY A C 1
ATOM 680 O O . GLY A 1 85 ? 5.426 4.860 1.137 1.00 78.81 85 GLY A O 1
ATOM 681 N N . ILE A 1 86 ? 4.690 4.979 3.242 1.00 79.25 86 ILE A N 1
ATOM 682 C CA . ILE A 1 86 ? 3.479 5.735 2.875 1.00 79.25 86 ILE A CA 1
ATOM 683 C C . ILE A 1 86 ? 3.837 7.189 2.540 1.00 79.25 86 ILE A C 1
ATOM 685 O O . ILE A 1 86 ? 4.563 7.869 3.265 1.00 79.25 86 ILE A O 1
ATOM 689 N N . GLN A 1 87 ? 3.315 7.722 1.435 1.00 71.75 87 GLN A N 1
ATOM 690 C CA . GLN A 1 87 ? 3.506 9.139 1.109 1.00 71.75 87 GLN A CA 1
ATOM 691 C C . GLN A 1 87 ? 2.689 10.043 2.050 1.00 71.75 87 GLN A C 1
ATOM 693 O O . GLN A 1 87 ? 1.488 9.873 2.233 1.00 71.75 87 GLN A O 1
ATOM 698 N N . THR A 1 88 ? 3.320 11.088 2.589 1.00 62.88 88 THR A N 1
ATOM 699 C CA . THR A 1 88 ? 2.700 12.048 3.535 1.00 62.88 88 THR A CA 1
ATOM 700 C C . THR A 1 88 ? 1.525 12.861 2.969 1.00 62.88 88 THR A C 1
ATOM 702 O O . THR A 1 88 ? 0.814 13.540 3.715 1.00 62.88 88 THR A O 1
ATOM 705 N N . MET A 1 89 ? 1.322 12.857 1.649 1.00 56.94 89 MET A N 1
ATOM 706 C CA . MET A 1 89 ? 0.161 13.475 0.991 1.00 56.94 89 MET A CA 1
ATOM 707 C C . MET A 1 89 ? -1.077 12.569 1.007 1.00 56.94 89 MET A C 1
ATOM 709 O O . MET A 1 89 ? -2.187 13.078 0.948 1.00 56.94 89 MET A O 1
ATOM 713 N N . THR A 1 90 ? -0.901 11.252 1.146 1.00 55.25 90 THR A N 1
ATOM 714 C CA . THR A 1 90 ? -1.983 10.253 1.115 1.00 55.25 90 THR A CA 1
ATOM 715 C C . THR A 1 90 ? -2.787 10.208 2.422 1.00 55.25 90 THR A C 1
ATOM 717 O O . THR A 1 90 ? -3.834 9.580 2.481 1.00 55.25 90 THR A O 1
ATOM 720 N N . ALA A 1 91 ? -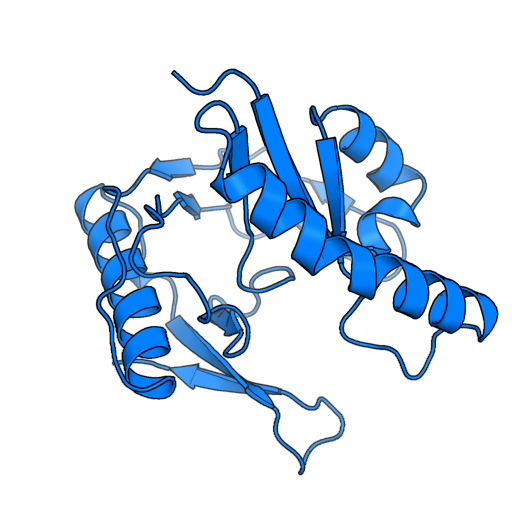2.337 10.899 3.476 1.00 52.03 91 ALA A N 1
ATOM 721 C CA . ALA A 1 91 ? -2.985 10.912 4.792 1.00 52.03 91 ALA A CA 1
ATOM 722 C C . ALA A 1 91 ? -4.147 11.916 4.932 1.00 52.03 91 ALA A C 1
ATOM 724 O O . ALA A 1 91 ? -4.602 12.189 6.043 1.00 52.03 91 ALA A O 1
ATOM 725 N N . GLN A 1 92 ? -4.650 12.463 3.824 1.00 60.38 92 GLN A N 1
ATOM 726 C CA . GLN A 1 92 ? -5.904 13.225 3.798 1.00 60.38 92 GLN A CA 1
ATOM 727 C C . GLN A 1 92 ? -7.125 12.298 3.670 1.00 60.38 92 GLN A C 1
ATOM 729 O O . GLN A 1 92 ? -8.067 12.603 2.950 1.00 60.38 92 GLN A O 1
ATOM 734 N N . VAL A 1 93 ? -7.111 11.151 4.355 1.00 62.56 93 VAL A N 1
ATOM 735 C CA . VAL A 1 93 ? -8.294 10.287 4.435 1.00 62.56 93 VAL A CA 1
ATOM 736 C C . VAL A 1 93 ? -9.291 10.961 5.368 1.00 62.56 93 VAL A C 1
ATOM 738 O O . VAL A 1 93 ? -8.914 11.436 6.444 1.00 62.56 93 VAL A O 1
ATOM 741 N N . SER A 1 94 ? -10.542 11.072 4.954 1.00 63.72 94 SER A N 1
ATOM 742 C CA . SER A 1 94 ? -11.608 11.612 5.790 1.00 63.72 94 SER A CA 1
ATOM 743 C C . SER A 1 94 ? -11.957 10.627 6.916 1.00 63.72 94 SER A C 1
ATOM 745 O O . SER A 1 94 ? -11.777 9.419 6.774 1.00 63.72 94 SER A O 1
ATOM 747 N N . SER A 1 95 ? -12.402 11.131 8.068 1.00 67.44 95 SER A N 1
ATOM 748 C CA . SER A 1 95 ? -12.690 10.303 9.253 1.00 67.44 95 SER A CA 1
ATOM 749 C C . SER A 1 95 ? -13.885 9.355 9.075 1.00 67.44 95 SER A C 1
ATOM 751 O O . SER A 1 95 ? -14.000 8.376 9.800 1.00 67.44 95 SER A O 1
ATOM 753 N N . ASP A 1 96 ? -14.753 9.621 8.100 1.00 72.44 96 ASP A N 1
ATOM 754 C CA . ASP A 1 96 ? -15.897 8.790 7.704 1.00 72.44 96 ASP A CA 1
ATOM 755 C C . ASP A 1 96 ? -15.510 7.603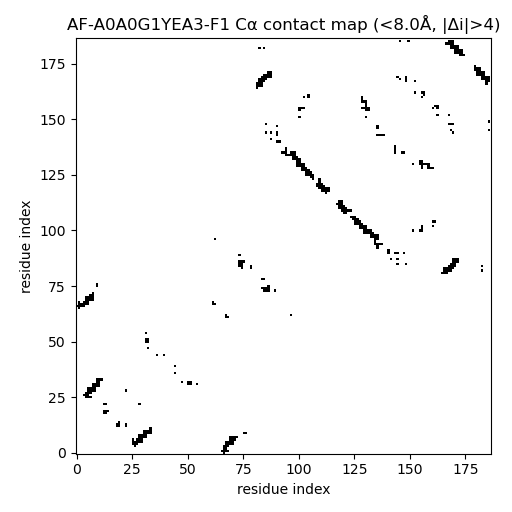 6.798 1.00 72.44 96 ASP A C 1
ATOM 757 O O . ASP A 1 96 ? -16.312 6.690 6.608 1.00 72.44 96 ASP A O 1
ATOM 761 N N . THR A 1 97 ? -14.280 7.559 6.274 1.00 77.75 97 THR A N 1
ATOM 762 C CA . THR A 1 97 ? -13.831 6.492 5.367 1.00 77.75 97 THR A CA 1
ATOM 763 C C . THR A 1 97 ? -13.220 5.321 6.134 1.00 77.75 97 THR A C 1
ATOM 765 O O . THR A 1 97 ? -12.259 5.486 6.890 1.00 77.75 97 THR A O 1
ATOM 768 N N . TYR A 1 98 ? -13.723 4.109 5.883 1.00 84.88 98 TYR A N 1
ATOM 769 C CA . TYR A 1 98 ? -13.089 2.877 6.354 1.00 84.88 98 TYR A CA 1
ATOM 770 C C . TYR A 1 98 ? -11.887 2.500 5.483 1.00 84.88 98 TYR A C 1
ATOM 772 O O . TYR A 1 98 ? -11.960 2.476 4.256 1.00 84.88 98 TYR A O 1
ATOM 780 N N . ILE A 1 99 ? -10.787 2.143 6.138 1.00 86.62 99 ILE A N 1
ATOM 781 C CA . ILE A 1 99 ? -9.538 1.692 5.531 1.00 86.62 99 ILE A CA 1
ATOM 782 C C . ILE A 1 99 ? -9.373 0.207 5.842 1.00 86.62 99 ILE A C 1
ATOM 784 O O . ILE A 1 99 ? -9.334 -0.178 7.009 1.00 86.62 99 ILE A O 1
ATOM 788 N N . ALA A 1 100 ? -9.246 -0.622 4.806 1.00 89.75 100 ALA A N 1
ATOM 789 C CA . ALA A 1 100 ? -8.936 -2.044 4.929 1.00 89.75 100 ALA A CA 1
ATOM 790 C C . ALA A 1 100 ? -7.474 -2.286 4.512 1.00 89.75 100 ALA A C 1
ATOM 792 O O . ALA A 1 100 ? -7.165 -2.203 3.320 1.00 89.75 100 ALA A O 1
ATOM 793 N N . PRO A 1 101 ? -6.552 -2.533 5.459 1.00 91.56 101 PRO A N 1
ATOM 794 C CA . PRO A 1 101 ? -5.155 -2.753 5.121 1.00 91.56 101 PRO A CA 1
ATOM 795 C C . PRO A 1 101 ? -4.969 -4.136 4.488 1.00 91.56 101 PRO A C 1
ATOM 797 O O . PRO A 1 101 ? -5.429 -5.146 5.019 1.00 91.56 101 PRO A O 1
ATOM 800 N N . ILE A 1 102 ? -4.272 -4.171 3.354 1.00 91.25 102 ILE A N 1
ATOM 801 C CA . ILE A 1 102 ? -3.896 -5.399 2.652 1.00 91.25 102 ILE A CA 1
ATOM 802 C C . ILE A 1 102 ? -2.372 -5.450 2.616 1.00 91.25 102 ILE A C 1
ATOM 804 O O . ILE A 1 102 ? -1.728 -4.475 2.230 1.00 91.25 102 ILE A O 1
ATOM 808 N N . PHE A 1 103 ? -1.801 -6.576 3.031 1.00 91.88 103 PHE A N 1
ATOM 809 C CA . PHE A 1 103 ? -0.367 -6.832 2.963 1.00 91.88 103 PHE A CA 1
ATOM 810 C C . PHE A 1 103 ? -0.094 -7.934 1.949 1.00 91.88 103 PHE A C 1
ATOM 812 O O . PHE A 1 103 ? -0.743 -8.977 1.990 1.00 91.88 103 PHE A O 1
ATOM 819 N N . VAL A 1 104 ? 0.869 -7.708 1.062 1.00 89.69 104 VAL A N 1
ATOM 820 C CA . VAL A 1 104 ? 1.293 -8.683 0.056 1.00 89.69 104 VAL A CA 1
ATOM 821 C C . VAL A 1 104 ? 2.745 -9.059 0.357 1.00 89.69 104 VAL A C 1
ATOM 823 O O . VAL A 1 104 ? 3.622 -8.202 0.292 1.00 89.69 104 VAL A O 1
ATOM 826 N N . ASP A 1 105 ? 2.984 -10.315 0.742 1.00 89.19 105 ASP A N 1
ATOM 827 C CA . ASP A 1 105 ? 4.330 -10.887 0.890 1.00 89.19 105 ASP A CA 1
ATOM 828 C C . ASP A 1 105 ? 4.692 -11.552 -0.438 1.00 89.19 105 ASP A C 1
ATOM 830 O O . ASP A 1 105 ? 4.243 -12.661 -0.744 1.00 89.19 105 ASP A O 1
ATOM 834 N N . GLU A 1 106 ? 5.457 -10.828 -1.251 1.00 82.94 106 GLU A N 1
ATOM 835 C CA . GLU A 1 106 ? 6.025 -11.354 -2.487 1.00 82.94 106 GLU A CA 1
ATOM 836 C C . GLU A 1 106 ? 7.407 -11.963 -2.198 1.00 82.94 106 GLU A C 1
ATOM 838 O O . GLU A 1 106 ? 8.216 -11.350 -1.490 1.00 82.94 106 GLU A O 1
ATOM 843 N N . PRO A 1 107 ? 7.713 -13.154 -2.742 1.00 78.38 107 PRO A N 1
ATOM 844 C CA . PRO A 1 107 ? 9.028 -13.756 -2.594 1.00 78.38 107 PRO A CA 1
ATOM 845 C C . PRO A 1 107 ? 10.107 -12.904 -3.272 1.00 78.38 107 PRO A C 1
ATOM 847 O O . PRO A 1 107 ? 9.867 -12.180 -4.242 1.00 78.38 107 PRO A O 1
ATOM 850 N N . GLU A 1 108 ? 11.330 -12.981 -2.751 1.00 73.69 108 GLU A N 1
ATOM 851 C CA . GLU A 1 108 ? 12.444 -12.195 -3.271 1.00 73.69 108 GLU A CA 1
ATOM 852 C C . GLU A 1 108 ? 12.726 -12.555 -4.736 1.00 73.69 108 GLU A C 1
ATOM 854 O O . GLU A 1 108 ? 12.977 -13.707 -5.073 1.00 73.69 108 GLU A O 1
ATOM 859 N N . GLY A 1 109 ? 12.689 -11.556 -5.620 1.00 66.50 109 GLY A N 1
ATOM 860 C CA . GLY A 1 109 ? 12.883 -11.769 -7.053 1.00 66.50 109 GLY A CA 1
ATOM 861 C C . GLY A 1 109 ? 11.637 -12.205 -7.827 1.00 66.50 109 GLY A C 1
ATOM 862 O O . GLY A 1 109 ? 11.769 -12.390 -9.033 1.00 66.50 109 GLY A O 1
ATOM 863 N N . PHE A 1 110 ? 10.458 -12.282 -7.190 1.00 69.31 110 PHE A N 1
ATOM 864 C CA . PHE A 1 110 ? 9.178 -12.582 -7.851 1.00 69.31 110 PHE A CA 1
ATOM 865 C C . PHE A 1 110 ? 8.932 -11.711 -9.087 1.00 69.31 110 PHE A C 1
ATOM 867 O O . PHE A 1 110 ? 8.551 -12.212 -10.141 1.00 69.31 110 PHE A O 1
ATOM 874 N N . MET A 1 111 ? 9.197 -10.408 -8.974 1.00 67.19 111 MET A N 1
ATOM 875 C CA . MET A 1 111 ? 9.159 -9.487 -10.101 1.00 67.19 111 MET A CA 1
ATOM 876 C C . MET A 1 111 ? 10.433 -8.647 -10.116 1.00 67.19 111 MET A C 1
ATOM 878 O O . MET A 1 111 ? 10.606 -7.727 -9.315 1.00 67.19 111 MET A O 1
ATOM 882 N N . ARG A 1 112 ? 11.343 -8.956 -11.045 1.00 63.62 112 ARG A N 1
ATOM 883 C CA . ARG A 1 112 ? 12.525 -8.121 -11.296 1.00 63.62 112 ARG A CA 1
ATOM 884 C C . ARG A 1 112 ? 12.250 -7.182 -12.459 1.00 63.62 112 ARG A C 1
ATOM 886 O O . ARG A 1 112 ? 11.865 -7.602 -13.550 1.00 63.62 112 ARG A O 1
ATOM 893 N N . HIS A 1 113 ? 12.442 -5.892 -12.205 1.00 57.81 113 HIS A N 1
ATOM 894 C CA . HIS A 1 113 ? 12.448 -4.866 -13.238 1.00 57.81 113 HIS A CA 1
ATOM 895 C C . HIS A 1 113 ? 13.889 -4.592 -13.637 1.00 57.81 113 HIS A C 1
ATOM 897 O O . HIS A 1 113 ? 14.507 -3.659 -13.121 1.00 57.81 113 HIS A O 1
ATOM 903 N N . ASP A 1 114 ? 14.414 -5.401 -14.550 1.00 47.72 114 ASP A N 1
ATOM 904 C CA . ASP A 1 114 ? 15.663 -5.048 -15.208 1.00 47.72 114 ASP A CA 1
ATOM 905 C C . ASP A 1 114 ? 15.415 -3.813 -16.090 1.00 47.72 114 ASP A C 1
ATOM 907 O O . ASP A 1 114 ? 14.322 -3.611 -16.637 1.00 47.72 114 ASP A O 1
ATOM 911 N N . LEU A 1 115 ? 16.405 -2.919 -16.150 1.00 41.78 115 LEU A N 1
ATOM 912 C CA . LEU A 1 115 ? 16.321 -1.644 -16.864 1.00 41.78 115 LEU A CA 1
ATOM 913 C C . LEU A 1 115 ? 15.768 -1.843 -18.286 1.00 41.78 115 LEU A C 1
ATOM 915 O O . LEU A 1 115 ? 16.320 -2.589 -19.087 1.00 41.78 115 LEU A O 1
ATOM 919 N N . GLY A 1 116 ? 14.688 -1.130 -18.612 1.00 43.97 116 GLY A N 1
ATOM 920 C CA . GLY A 1 116 ? 14.223 -0.957 -19.989 1.00 43.97 116 GLY A CA 1
ATOM 921 C C . GLY A 1 116 ? 12.901 -1.639 -20.317 1.00 43.97 116 GLY A C 1
ATOM 922 O O . GLY A 1 116 ? 11.957 -0.934 -20.655 1.00 43.97 116 GLY A O 1
ATOM 923 N N . THR A 1 117 ? 12.789 -2.967 -20.260 1.00 44.53 117 THR A N 1
ATOM 924 C CA . THR A 1 117 ? 11.618 -3.654 -20.860 1.00 44.53 117 THR A CA 1
ATOM 925 C C . THR A 1 117 ? 11.372 -5.099 -20.414 1.00 44.53 117 THR A C 1
ATOM 927 O O . THR A 1 117 ? 10.272 -5.596 -20.653 1.00 44.53 117 THR A O 1
ATOM 930 N N . ALA A 1 118 ? 12.316 -5.773 -19.751 1.00 51.22 118 ALA A N 1
ATOM 931 C CA . ALA A 1 118 ? 12.143 -7.165 -19.337 1.00 51.22 118 ALA A CA 1
ATOM 932 C C . ALA A 1 118 ? 11.525 -7.250 -17.932 1.00 51.22 118 ALA A C 1
ATOM 934 O O . ALA A 1 118 ? 12.032 -6.661 -16.977 1.00 51.22 118 ALA A O 1
ATOM 935 N N . MET A 1 119 ? 10.405 -7.967 -17.808 1.00 59.53 119 MET A N 1
ATOM 936 C CA . MET A 1 119 ? 9.898 -8.424 -16.515 1.00 59.53 119 MET A CA 1
ATOM 937 C C . MET A 1 119 ? 10.241 -9.899 -16.398 1.00 59.53 119 MET A C 1
ATOM 939 O O . MET A 1 119 ? 9.661 -10.721 -17.103 1.00 59.53 119 MET A O 1
ATOM 943 N N . ASN A 1 120 ? 11.191 -10.209 -15.525 1.00 63.16 120 ASN A N 1
ATOM 944 C CA . ASN A 1 120 ? 11.487 -11.586 -15.167 1.00 63.16 120 ASN A CA 1
ATOM 945 C C . ASN A 1 120 ? 10.563 -11.962 -14.007 1.00 63.16 120 ASN A C 1
ATOM 947 O O . ASN A 1 120 ? 10.577 -11.295 -12.968 1.00 63.16 120 ASN A O 1
ATOM 951 N N . MET A 1 121 ? 9.723 -12.971 -14.242 1.00 65.94 121 MET A N 1
ATOM 952 C CA . MET A 1 121 ? 8.812 -13.536 -13.253 1.00 65.94 121 MET A CA 1
ATOM 953 C C . MET A 1 121 ? 9.257 -14.955 -12.941 1.00 65.94 121 MET A C 1
ATOM 955 O O . MET A 1 121 ? 9.366 -15.778 -13.849 1.00 65.94 121 MET A O 1
ATOM 959 N N . ASP A 1 122 ? 9.502 -15.225 -11.667 1.00 70.31 122 ASP A N 1
ATOM 960 C CA . ASP A 1 122 ? 9.718 -16.578 -11.169 1.00 70.31 122 ASP A CA 1
ATOM 961 C C . ASP A 1 122 ? 8.394 -17.073 -10.565 1.00 70.31 122 ASP A C 1
ATOM 963 O O . ASP A 1 122 ? 7.870 -16.402 -9.665 1.00 70.31 122 ASP A O 1
ATOM 967 N N . PRO A 1 123 ? 7.782 -18.168 -11.066 1.00 71.50 123 PRO A N 1
ATOM 968 C CA . PRO A 1 123 ? 6.535 -18.685 -10.518 1.00 71.50 123 PRO A CA 1
ATOM 969 C C . PRO A 1 123 ? 6.741 -19.122 -9.068 1.00 71.50 123 PRO A C 1
ATOM 971 O O . PRO A 1 123 ? 7.222 -20.210 -8.771 1.00 71.50 123 PRO A O 1
ATOM 974 N N . SER A 1 124 ? 6.344 -18.247 -8.155 1.00 79.38 124 SER A N 1
ATOM 975 C CA . SER A 1 124 ? 6.470 -18.443 -6.720 1.00 79.38 124 SER A CA 1
ATOM 976 C C . SER A 1 124 ? 5.178 -18.017 -6.021 1.00 79.38 124 SER A C 1
ATOM 978 O O . SER A 1 124 ? 4.486 -17.114 -6.503 1.00 79.38 124 SER A O 1
ATOM 980 N N . PRO A 1 125 ? 4.813 -18.661 -4.900 1.00 82.69 125 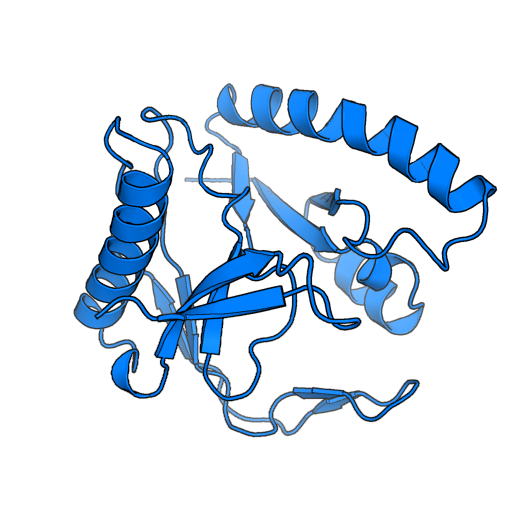PRO A N 1
ATOM 981 C CA . PRO A 1 125 ? 3.595 -18.32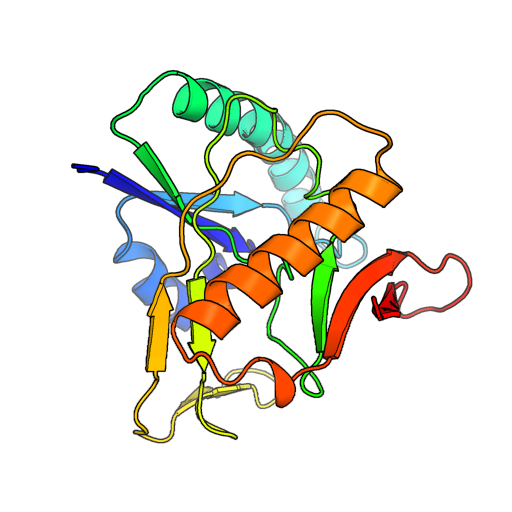5 -4.178 1.00 82.69 125 PRO A CA 1
ATOM 982 C C . PRO A 1 125 ? 3.680 -16.905 -3.607 1.00 82.69 125 PRO A C 1
ATOM 984 O O . PRO A 1 125 ? 4.642 -16.554 -2.927 1.00 82.69 125 PRO A O 1
ATOM 987 N N . VAL A 1 126 ? 2.646 -16.106 -3.867 1.00 86.31 126 VAL A N 1
ATOM 988 C CA . VAL A 1 126 ? 2.447 -14.783 -3.265 1.00 86.31 126 VAL A CA 1
ATOM 989 C C . VAL A 1 126 ? 1.386 -14.908 -2.182 1.00 86.31 126 VAL A C 1
ATOM 991 O O . VAL A 1 126 ? 0.296 -15.428 -2.432 1.00 86.31 126 VAL A O 1
ATOM 994 N N . HIS A 1 127 ? 1.685 -14.421 -0.979 1.00 90.31 127 HIS A N 1
ATOM 995 C CA . HIS A 1 127 ? 0.739 -14.448 0.132 1.00 90.31 127 HIS A CA 1
ATOM 996 C C . HIS A 1 127 ? 0.087 -13.081 0.321 1.00 90.31 127 HIS A C 1
ATOM 998 O O . HIS A 1 127 ? 0.766 -12.059 0.401 1.00 90.31 127 HIS A O 1
ATOM 1004 N N . MET A 1 128 ? -1.242 -13.063 0.433 1.00 93.75 128 MET A N 1
ATOM 1005 C CA . MET A 1 128 ? -2.019 -11.857 0.713 1.00 93.75 128 MET 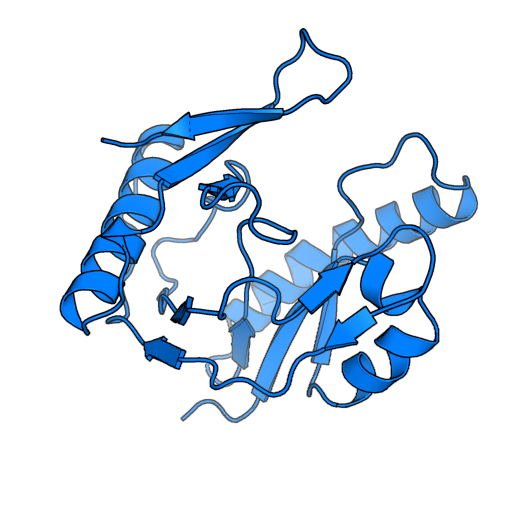A CA 1
ATOM 1006 C C . MET A 1 128 ? -2.698 -11.968 2.076 1.00 93.75 128 MET A C 1
ATOM 1008 O O . MET A 1 128 ? -3.352 -12.966 2.372 1.00 93.75 128 MET A O 1
ATOM 1012 N N . TYR A 1 129 ? -2.575 -10.920 2.884 1.00 94.62 129 TYR A N 1
ATOM 1013 C CA . TYR A 1 129 ? -3.131 -10.840 4.230 1.00 94.62 129 TYR A CA 1
ATOM 1014 C C . TYR A 1 129 ? -4.086 -9.654 4.320 1.00 94.62 129 TYR A C 1
ATOM 1016 O O . TYR A 1 129 ? -3.725 -8.525 3.984 1.00 94.62 129 TYR A O 1
ATOM 1024 N N . PHE A 1 130 ? -5.300 -9.909 4.800 1.00 94.06 130 PHE A N 1
ATOM 1025 C CA . PHE A 1 130 ? -6.364 -8.916 4.909 1.00 94.06 130 PHE A CA 1
ATOM 1026 C C . PHE A 1 130 ? -6.524 -8.519 6.373 1.00 94.06 130 PHE A C 1
ATOM 1028 O O . PHE A 1 130 ? -7.090 -9.266 7.169 1.00 94.06 130 PHE A O 1
ATOM 1035 N N . GLY A 1 131 ? -5.984 -7.361 6.745 1.00 93.12 131 GLY A N 1
ATOM 1036 C CA . GLY A 1 131 ? -6.107 -6.851 8.104 1.00 93.12 131 GLY A CA 1
ATOM 1037 C C . GLY A 1 131 ? -7.506 -6.296 8.389 1.00 93.12 131 GLY A C 1
ATOM 1038 O O . GLY A 1 131 ? -8.291 -5.997 7.486 1.00 93.12 131 GLY A O 1
ATOM 1039 N N . LYS A 1 132 ? -7.820 -6.134 9.678 1.00 92.94 132 LYS A N 1
ATOM 1040 C CA . LYS A 1 132 ? -9.117 -5.605 10.119 1.00 92.94 132 LYS A CA 1
ATOM 1041 C C . LYS A 1 132 ? -9.336 -4.167 9.604 1.00 92.94 132 LYS A C 1
ATOM 1043 O O . LYS A 1 132 ? -8.432 -3.339 9.758 1.00 92.94 132 LYS A O 1
ATOM 1048 N N . PRO A 1 133 ? -10.518 -3.841 9.045 1.00 91.69 133 PRO A N 1
ATOM 1049 C CA . PRO A 1 133 ? -10.848 -2.471 8.670 1.00 91.69 133 PRO A CA 1
ATOM 1050 C C . PRO A 1 133 ? -10.896 -1.520 9.873 1.00 91.69 133 PRO A C 1
ATOM 1052 O O . PRO A 1 133 ? -11.286 -1.923 10.970 1.00 91.69 133 PRO A O 1
ATOM 1055 N N . PHE A 1 134 ? -10.530 -0.255 9.666 1.00 90.81 134 PHE A N 1
ATOM 1056 C CA . PHE A 1 134 ? -10.541 0.788 10.697 1.00 90.81 134 PHE A CA 1
ATOM 1057 C C . PHE A 1 134 ? -10.859 2.167 10.110 1.00 90.81 134 PHE A C 1
ATOM 1059 O O . PHE A 1 134 ? -10.736 2.373 8.906 1.00 90.81 134 PHE A O 1
ATOM 1066 N N . GLN A 1 135 ? -11.241 3.118 10.960 1.00 88.38 135 GLN A N 1
ATOM 1067 C CA . GLN A 1 135 ? -11.354 4.535 10.603 1.00 88.38 135 GLN A CA 1
ATOM 1068 C C . GLN A 1 135 ? -10.179 5.308 11.200 1.00 88.38 135 GLN A C 1
ATOM 1070 O O . GLN A 1 135 ? -9.676 4.970 12.273 1.00 88.38 135 GLN A O 1
ATOM 1075 N N . LEU A 1 136 ? -9.700 6.321 10.478 1.00 84.56 136 LEU A N 1
ATOM 1076 C CA . LEU A 1 136 ? -8.578 7.134 10.929 1.00 84.56 136 LEU A CA 1
ATOM 1077 C C . LEU A 1 136 ? -9.085 8.353 11.697 1.00 84.56 136 LEU A C 1
ATOM 1079 O O . LEU A 1 136 ? -9.625 9.284 11.090 1.00 84.56 136 LEU A O 1
ATOM 1083 N N . GLU A 1 137 ? -8.825 8.367 13.003 1.00 80.62 137 GLU A N 1
ATOM 1084 C CA . GLU A 1 137 ? -9.227 9.453 13.896 1.00 80.62 137 GLU A CA 1
ATOM 1085 C C . GLU A 1 137 ? -8.783 10.845 13.391 1.00 80.62 137 GLU A C 1
ATOM 1087 O O . GLU A 1 137 ? -7.738 10.987 12.722 1.00 80.62 137 GLU A O 1
ATOM 1092 N N . PRO A 1 138 ? -9.563 11.902 13.689 1.00 76.00 138 PRO A N 1
ATOM 1093 C CA . PRO A 1 138 ? -9.156 13.280 13.445 1.00 76.00 138 PRO A CA 1
ATOM 1094 C C . PRO A 1 138 ? -7.860 13.620 14.198 1.00 76.00 138 PRO A C 1
ATOM 1096 O O . PRO A 1 138 ? -7.616 13.140 15.301 1.00 76.00 138 PRO A O 1
ATOM 1099 N N . GLY A 1 139 ? -7.013 14.475 13.621 1.00 75.06 139 GLY A N 1
ATOM 1100 C CA . GLY A 1 139 ? -5.775 14.891 14.283 1.00 75.06 139 GLY A CA 1
ATOM 1101 C C . GLY A 1 139 ? -4.816 15.678 13.395 1.00 75.06 139 GLY A C 1
ATOM 1102 O O . GLY A 1 139 ? -5.079 15.932 12.217 1.00 75.06 139 GLY A O 1
ATOM 1103 N N . GLY A 1 140 ? -3.664 16.051 13.956 1.00 78.44 140 GLY A N 1
ATOM 1104 C CA . GLY A 1 14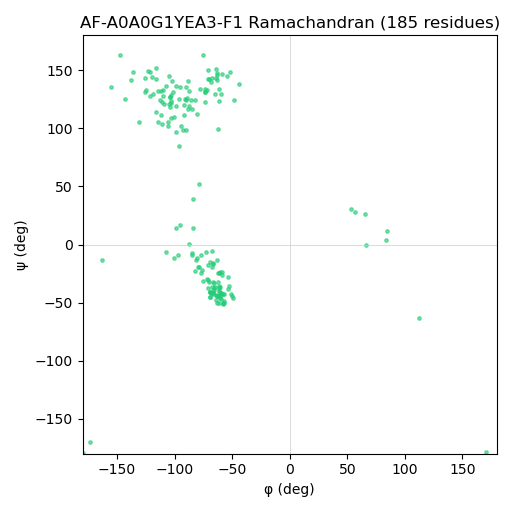0 ? -2.609 16.738 13.210 1.00 78.44 140 GLY A CA 1
ATOM 1105 C C . GLY A 1 140 ? -2.032 15.859 12.096 1.00 78.44 140 GLY A C 1
ATOM 1106 O O . GLY A 1 140 ? -1.860 14.655 12.267 1.00 78.44 140 GLY A O 1
ATOM 1107 N N . ARG A 1 141 ? -1.676 16.448 10.946 1.00 74.50 141 ARG A N 1
ATOM 1108 C CA . ARG A 1 141 ? -1.238 15.704 9.745 1.00 74.50 141 ARG A CA 1
ATOM 1109 C C . ARG A 1 141 ? -0.158 14.646 10.017 1.00 74.50 141 ARG A C 1
ATOM 1111 O O . ARG A 1 141 ? -0.276 13.529 9.530 1.00 74.50 141 ARG A O 1
ATOM 1118 N N . HIS A 1 142 ? 0.884 14.987 10.775 1.00 75.69 142 HIS A N 1
ATOM 1119 C CA . HIS A 1 142 ? 1.987 14.062 11.072 1.00 75.69 142 HIS A CA 1
ATOM 1120 C C . HIS A 1 142 ? 1.546 12.917 11.989 1.00 75.69 142 HIS A C 1
ATOM 1122 O O . HIS A 1 142 ? 1.889 11.764 11.742 1.00 75.69 142 HIS A O 1
ATOM 1128 N N . GLN A 1 143 ? 0.732 13.229 12.999 1.00 81.12 143 GLN A N 1
ATOM 1129 C CA . GLN A 1 143 ? 0.143 12.236 13.890 1.00 81.12 143 GLN A CA 1
ATOM 1130 C C . GLN A 1 143 ? -0.738 11.265 13.102 1.00 81.12 143 GLN A C 1
ATOM 1132 O O . GLN A 1 143 ? -0.562 10.062 13.224 1.00 81.12 143 GLN A O 1
ATOM 1137 N N . ARG A 1 144 ? -1.595 11.771 12.206 1.00 82.94 144 ARG A N 1
ATOM 1138 C CA . ARG A 1 144 ? -2.464 10.938 11.360 1.00 82.94 144 ARG A CA 1
ATOM 1139 C C . ARG A 1 144 ? -1.686 10.012 10.429 1.00 82.94 144 ARG A C 1
ATOM 1141 O O . ARG A 1 144 ? -2.067 8.857 10.289 1.00 82.94 144 ARG A O 1
ATOM 1148 N N . VAL A 1 145 ? -0.596 10.486 9.814 1.00 82.31 145 VAL A N 1
ATOM 1149 C CA . VAL A 1 145 ? 0.302 9.629 9.012 1.00 82.31 145 VAL A CA 1
ATOM 1150 C C . VAL A 1 145 ? 0.870 8.506 9.879 1.00 82.31 145 VAL A C 1
ATOM 1152 O O . VAL A 1 145 ? 0.844 7.351 9.465 1.00 82.31 145 VAL A O 1
ATOM 1155 N N . SER A 1 146 ? 1.351 8.840 11.080 1.00 85.56 146 SER A N 1
ATOM 1156 C CA . SER A 1 146 ? 1.922 7.852 11.995 1.00 85.56 146 SER A CA 1
ATOM 1157 C C . SER A 1 146 ? 0.885 6.818 12.436 1.00 85.56 146 SER A C 1
ATOM 1159 O O . SER A 1 146 ? 1.091 5.620 12.261 1.00 85.56 146 SER A O 1
ATOM 1161 N N . THR A 1 147 ? -0.284 7.273 12.894 1.00 88.12 147 THR A N 1
ATOM 1162 C CA . THR A 1 147 ? -1.408 6.414 13.280 1.00 88.12 147 THR A CA 1
ATOM 1163 C C . THR A 1 147 ? -1.858 5.521 12.128 1.00 88.12 147 THR A C 1
ATOM 1165 O O . THR A 1 147 ? -2.069 4.335 12.339 1.00 88.12 147 THR A O 1
ATOM 1168 N N . LEU A 1 148 ? -1.953 6.046 10.902 1.00 88.12 148 LEU A N 1
ATOM 1169 C CA . LEU A 1 148 ? -2.302 5.254 9.722 1.00 88.12 148 LEU A CA 1
ATOM 1170 C C . LEU A 1 148 ? -1.318 4.095 9.516 1.00 88.12 148 LEU A C 1
ATOM 1172 O O . LEU A 1 148 ? -1.740 2.950 9.370 1.00 88.12 148 LEU A O 1
ATOM 1176 N N . ILE A 1 149 ? -0.015 4.385 9.519 1.00 89.69 149 ILE A N 1
ATOM 1177 C CA . ILE A 1 149 ? 1.034 3.384 9.282 1.00 89.69 149 ILE A CA 1
ATOM 1178 C C . ILE A 1 149 ? 1.036 2.338 10.396 1.00 89.69 149 ILE A C 1
ATOM 1180 O O . ILE A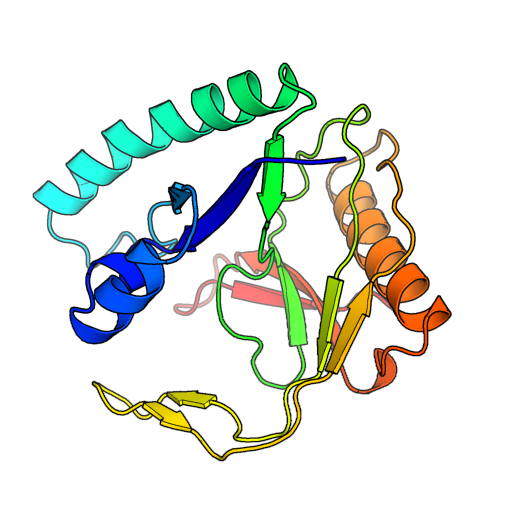 1 149 ? 1.015 1.139 10.113 1.00 89.69 149 ILE A O 1
ATOM 1184 N N . THR A 1 150 ? 1.006 2.782 11.651 1.00 91.25 150 THR A N 1
ATOM 1185 C CA . THR A 1 150 ? 1.020 1.899 12.819 1.00 91.25 150 THR A CA 1
ATOM 1186 C C . THR A 1 150 ? -0.223 1.016 12.873 1.00 91.25 150 THR A C 1
ATOM 1188 O O . THR A 1 150 ? -0.100 -0.190 13.080 1.00 91.25 150 THR A O 1
ATOM 1191 N N . THR A 1 151 ? -1.416 1.562 12.619 1.00 92.12 151 THR A N 1
ATOM 1192 C CA . THR A 1 151 ? -2.653 0.770 12.608 1.00 92.12 151 THR A CA 1
ATOM 1193 C C . THR A 1 151 ? -2.667 -0.236 11.457 1.00 92.12 151 THR A C 1
ATOM 1195 O O . THR A 1 151 ? -3.004 -1.396 11.683 1.00 92.12 151 THR A O 1
ATOM 1198 N N . CYS A 1 152 ? -2.219 0.142 10.252 1.00 91.88 152 CYS A N 1
ATOM 1199 C CA . CYS A 1 152 ? -2.047 -0.805 9.144 1.00 91.88 152 CYS A CA 1
ATOM 1200 C C . CYS A 1 152 ? -1.087 -1.946 9.517 1.00 91.88 152 CYS A C 1
ATOM 1202 O O . CYS A 1 152 ? -1.441 -3.116 9.372 1.00 91.88 152 CYS A O 1
ATOM 1204 N N . ARG A 1 153 ? 0.102 -1.619 10.045 1.00 92.81 153 ARG A N 1
ATOM 1205 C CA . ARG A 1 153 ? 1.106 -2.602 10.484 1.00 92.81 153 ARG A CA 1
ATOM 1206 C C . ARG A 1 153 ? 0.528 -3.560 11.523 1.00 92.81 153 ARG A C 1
ATOM 1208 O O . ARG A 1 153 ? 0.669 -4.772 11.377 1.00 92.81 153 ARG A O 1
ATOM 1215 N N . ASN A 1 154 ? -0.132 -3.032 12.550 1.00 94.81 154 ASN A N 1
ATOM 1216 C CA . ASN A 1 154 ? -0.675 -3.827 13.649 1.00 94.81 154 ASN A CA 1
ATOM 1217 C C . ASN A 1 154 ? -1.819 -4.733 13.188 1.00 94.81 154 ASN A C 1
ATOM 1219 O O . ASN A 1 154 ? -1.838 -5.911 13.541 1.00 94.81 154 ASN A O 1
ATOM 1223 N N . ASN A 1 155 ? -2.726 -4.220 12.353 1.00 95.50 155 ASN A N 1
ATOM 1224 C CA . ASN A 1 155 ? -3.844 -5.005 11.835 1.00 95.50 155 ASN A CA 1
ATOM 1225 C C . ASN A 1 155 ? -3.374 -6.118 10.891 1.00 95.50 155 ASN A C 1
ATOM 1227 O O . ASN A 1 155 ? -3.924 -7.214 10.943 1.00 95.50 155 ASN A O 1
ATOM 1231 N N . CYS A 1 156 ? -2.344 -5.878 10.072 1.00 94.50 156 CYS A N 1
ATOM 1232 C CA . CYS A 1 156 ? -1.733 -6.923 9.247 1.00 94.50 156 CYS A CA 1
ATOM 1233 C C . CYS A 1 156 ? -0.966 -7.949 10.099 1.00 94.50 156 CYS A C 1
ATOM 1235 O O . CYS A 1 156 ? -1.074 -9.151 9.870 1.00 94.50 156 CYS A O 1
ATOM 1237 N N . ASN A 1 157 ? -0.232 -7.505 11.123 1.00 95.69 157 ASN A N 1
ATOM 1238 C CA . ASN A 1 157 ? 0.462 -8.403 12.050 1.00 95.69 157 ASN A CA 1
ATOM 1239 C C . ASN A 1 157 ? -0.513 -9.322 12.803 1.00 95.69 157 ASN A C 1
ATOM 1241 O O . ASN A 1 157 ? -0.227 -10.501 12.990 1.00 95.69 157 ASN A O 1
ATOM 1245 N N . ALA A 1 158 ? -1.675 -8.798 13.203 1.00 96.44 158 ALA A N 1
ATOM 1246 C CA . ALA A 1 158 ? -2.704 -9.554 13.916 1.00 96.44 158 ALA A CA 1
ATOM 1247 C C . ALA A 1 158 ? -3.274 -10.728 13.100 1.00 96.44 158 ALA A C 1
ATOM 1249 O O . ALA A 1 158 ? -3.751 -11.695 13.684 1.00 96.44 158 ALA A O 1
ATOM 1250 N N . VAL A 1 159 ? -3.195 -10.665 11.766 1.00 96.06 159 VAL A N 1
ATOM 1251 C CA . VAL A 1 159 ? -3.613 -11.747 10.857 1.00 96.06 159 VAL A CA 1
ATOM 1252 C C . VAL A 1 159 ? -2.436 -12.599 10.362 1.00 96.06 159 VAL A C 1
ATOM 1254 O O . VAL A 1 159 ? -2.576 -13.357 9.407 1.00 96.06 159 VAL A O 1
ATOM 1257 N N . GLY A 1 160 ? -1.266 -12.483 10.999 1.00 95.56 160 GLY A N 1
ATOM 1258 C CA . GLY A 1 160 ? -0.092 -13.310 10.711 1.00 95.56 160 GLY A CA 1
ATOM 1259 C C . GLY A 1 160 ? 0.787 -12.819 9.558 1.00 95.56 160 GLY A C 1
ATOM 1260 O O . GLY A 1 160 ? 1.673 -13.557 9.128 1.00 95.56 160 GLY A O 1
ATOM 1261 N N . ALA A 1 161 ? 0.585 -11.595 9.057 1.00 94.69 161 ALA A N 1
ATOM 1262 C CA . ALA A 1 161 ? 1.470 -11.040 8.036 1.00 94.69 161 ALA A CA 1
ATOM 1263 C C . ALA A 1 161 ? 2.900 -10.872 8.591 1.00 94.69 161 ALA A C 1
ATOM 1265 O O . ALA A 1 161 ? 3.067 -10.425 9.733 1.00 94.69 161 ALA A O 1
ATOM 1266 N N . PRO A 1 162 ? 3.953 -11.146 7.800 1.00 93.38 162 PRO A N 1
ATOM 1267 C CA . PRO A 1 162 ? 5.341 -11.085 8.253 1.00 93.38 162 PRO A CA 1
ATOM 1268 C C . PRO A 1 162 ? 5.879 -9.643 8.304 1.00 93.38 162 PRO A C 1
ATOM 1270 O O . PRO A 1 162 ? 6.950 -9.331 7.782 1.00 93.38 162 PRO A O 1
ATOM 1273 N N . VAL A 1 163 ? 5.161 -8.741 8.980 1.00 91.75 163 VAL A N 1
ATOM 1274 C CA . VAL A 1 163 ? 5.436 -7.294 8.982 1.00 91.75 163 VAL A CA 1
ATOM 1275 C C . VAL A 1 163 ? 6.821 -6.937 9.523 1.00 91.75 163 VAL A C 1
ATOM 1277 O O . VAL A 1 163 ? 7.343 -5.877 9.193 1.00 91.75 163 VAL A O 1
ATOM 1280 N N . ARG A 1 164 ? 7.421 -7.811 10.347 1.00 90.62 164 ARG A N 1
ATOM 1281 C CA . ARG A 1 164 ? 8.760 -7.638 10.937 1.00 90.62 164 ARG A CA 1
ATOM 1282 C C . ARG A 1 164 ? 9.894 -7.781 9.921 1.00 90.62 164 ARG A C 1
ATOM 1284 O O . ARG A 1 164 ? 10.996 -7.329 10.203 1.00 90.62 164 ARG A O 1
ATOM 1291 N N . LYS A 1 165 ? 9.640 -8.385 8.752 1.00 90.62 165 LYS A N 1
ATOM 1292 C CA . LYS A 1 165 ? 10.612 -8.435 7.648 1.00 90.62 165 LYS A CA 1
ATOM 1293 C C . LYS A 1 165 ? 10.876 -7.043 7.046 1.00 90.62 165 LYS A C 1
ATOM 1295 O O . LYS A 1 165 ? 11.855 -6.889 6.321 1.00 90.62 165 LYS A O 1
ATOM 1300 N N . TYR A 1 166 ? 10.012 -6.061 7.322 1.00 89.94 166 TYR A N 1
ATOM 1301 C CA . TYR A 1 166 ? 9.990 -4.757 6.664 1.00 89.94 166 TYR A CA 1
ATOM 1302 C C . TYR A 1 166 ? 10.160 -3.614 7.662 1.00 89.94 166 TYR A C 1
ATOM 1304 O O . TYR A 1 166 ? 9.688 -3.678 8.799 1.00 89.94 166 TYR A O 1
ATOM 1312 N N . ARG A 1 167 ? 10.788 -2.533 7.199 1.00 91.00 167 ARG A N 1
ATOM 1313 C CA . ARG A 1 167 ? 10.823 -1.242 7.891 1.00 91.00 167 ARG A CA 1
ATOM 1314 C C . ARG A 1 167 ? 9.598 -0.439 7.480 1.00 91.00 167 ARG A C 1
ATOM 1316 O O . ARG A 1 167 ? 9.308 -0.328 6.290 1.00 91.00 167 ARG A O 1
ATOM 1323 N N . TRP A 1 168 ? 8.891 0.128 8.449 1.00 91.25 168 TRP A N 1
ATOM 1324 C CA . TRP A 1 168 ? 7.644 0.858 8.219 1.00 91.25 168 TRP A CA 1
ATOM 1325 C C . TRP A 1 168 ? 7.858 2.343 8.449 1.00 91.25 168 TRP A C 1
ATOM 1327 O O . TRP A 1 168 ? 8.452 2.747 9.444 1.00 91.25 168 TRP A O 1
ATOM 1337 N N . GLY A 1 169 ? 7.378 3.170 7.531 1.00 89.44 169 GLY A N 1
ATOM 1338 C CA . GLY A 1 169 ? 7.626 4.597 7.629 1.00 89.44 169 GLY A CA 1
ATOM 1339 C C . GLY A 1 169 ? 6.876 5.413 6.601 1.00 89.44 169 GLY A C 1
ATOM 1340 O O . GLY A 1 169 ? 5.990 4.927 5.894 1.00 89.44 169 GLY A O 1
ATOM 1341 N N . TYR A 1 170 ? 7.237 6.687 6.522 1.00 86.38 170 TYR A N 1
ATOM 1342 C CA . TYR A 1 170 ? 6.696 7.594 5.525 1.00 86.38 170 TYR A CA 1
ATOM 1343 C C . TYR A 1 170 ? 7.787 8.227 4.674 1.00 86.38 170 TYR A C 1
ATOM 1345 O O . TYR A 1 170 ? 8.902 8.487 5.123 1.00 86.38 170 TYR A O 1
ATOM 1353 N N . MET A 1 171 ? 7.428 8.522 3.427 1.00 79.75 171 MET A N 1
ATOM 1354 C CA . MET A 1 171 ? 8.306 9.208 2.486 1.00 79.75 171 MET A CA 1
ATOM 1355 C C . MET A 1 171 ? 8.126 10.722 2.629 1.00 79.75 171 MET A C 1
ATOM 1357 O O . MET A 1 171 ? 7.048 11.270 2.351 1.00 79.75 171 MET A O 1
ATOM 1361 N N . LYS A 1 172 ? 9.188 11.417 3.044 1.00 75.44 172 LYS A N 1
ATOM 1362 C CA . LYS A 1 172 ? 9.259 12.881 3.131 1.00 75.44 172 LYS A CA 1
ATOM 1363 C C . LYS A 1 172 ? 10.050 13.432 1.952 1.00 75.44 172 LYS A C 1
ATOM 1365 O O . LYS A 1 172 ? 11.058 12.866 1.551 1.00 75.44 172 LYS A O 1
ATOM 1370 N N . ARG A 1 173 ? 9.620 14.562 1.386 1.00 64.44 173 ARG A N 1
ATOM 1371 C CA . ARG A 1 173 ? 10.425 15.256 0.372 1.00 64.44 173 ARG A CA 1
ATOM 1372 C C . ARG A 1 173 ? 11.616 15.945 1.031 1.00 64.44 173 ARG A C 1
ATOM 1374 O O . ARG A 1 173 ? 11.416 16.811 1.883 1.00 64.44 173 ARG A O 1
ATOM 1381 N N . SER A 1 174 ? 12.828 15.613 0.596 1.00 59.38 174 SER A N 1
ATOM 1382 C CA . SER A 1 174 ? 14.027 16.365 0.967 1.00 59.38 174 SER A CA 1
ATOM 1383 C C . SER A 1 174 ? 14.281 17.443 -0.080 1.00 59.38 174 SER A C 1
ATOM 1385 O O . SER A 1 174 ? 14.475 17.137 -1.252 1.00 59.38 174 SER A O 1
ATOM 1387 N N . ARG A 1 175 ? 14.290 18.715 0.338 1.00 54.53 175 ARG A N 1
ATOM 1388 C CA . ARG A 1 175 ? 14.628 19.850 -0.544 1.00 54.53 175 ARG A CA 1
ATOM 1389 C C . ARG A 1 175 ? 16.127 19.923 -0.884 1.00 54.53 175 ARG A C 1
ATOM 1391 O O . ARG A 1 175 ? 16.507 20.777 -1.669 1.00 54.53 175 ARG A O 1
ATOM 1398 N N . LYS A 1 176 ? 16.971 19.076 -0.274 1.00 52.19 176 LYS A N 1
ATOM 1399 C CA . LYS A 1 176 ? 18.442 19.177 -0.321 1.00 52.19 176 LYS A CA 1
ATOM 1400 C C . LYS A 1 176 ? 19.148 18.125 -1.194 1.00 52.19 176 LYS A C 1
ATOM 1402 O O . LYS A 1 176 ? 20.358 18.218 -1.340 1.00 52.19 176 LYS A O 1
ATOM 1407 N N . LYS A 1 177 ? 18.453 17.119 -1.741 1.00 44.59 177 LYS A N 1
ATOM 1408 C CA . LYS A 1 177 ? 19.066 16.051 -2.563 1.00 44.59 177 LYS A CA 1
ATOM 1409 C C . LYS A 1 177 ? 18.377 15.931 -3.921 1.00 44.59 177 LYS A C 1
ATOM 1411 O O . LYS A 1 177 ? 17.153 16.012 -3.981 1.00 44.59 177 LYS A O 1
ATOM 1416 N N . GLU A 1 178 ? 19.152 15.648 -4.968 1.00 42.53 178 GLU A N 1
ATOM 1417 C CA . GLU A 1 178 ? 18.677 15.461 -6.353 1.00 42.53 178 GLU A CA 1
ATOM 1418 C C . GLU A 1 178 ? 17.650 14.320 -6.500 1.00 42.53 178 GLU A C 1
ATOM 1420 O O . GLU A 1 178 ? 16.771 14.389 -7.353 1.00 42.53 178 GLU A O 1
ATOM 1425 N N . SER A 1 179 ? 17.666 13.311 -5.616 1.00 49.69 179 SER A N 1
ATOM 1426 C CA . SER A 1 179 ? 16.655 12.237 -5.585 1.00 49.69 179 SER A CA 1
ATOM 1427 C C . SER A 1 179 ? 15.376 12.576 -4.793 1.00 49.69 179 SER A C 1
ATOM 1429 O O . SER A 1 179 ? 14.396 11.831 -4.840 1.00 49.69 179 SER A O 1
ATOM 1431 N N . GLY A 1 180 ? 15.345 13.714 -4.088 1.00 55.91 180 GLY A N 1
ATOM 1432 C CA . GLY A 1 180 ? 14.142 14.387 -3.587 1.00 55.91 180 GLY A CA 1
ATOM 1433 C C . GLY A 1 180 ? 13.289 13.693 -2.513 1.00 55.91 180 GLY A C 1
ATOM 1434 O O . GLY A 1 180 ? 12.283 14.282 -2.107 1.00 55.91 180 GLY A O 1
ATOM 1435 N N . GLN A 1 181 ? 13.623 12.488 -2.029 1.00 66.88 181 GLN A N 1
ATOM 1436 C CA . GLN A 1 181 ? 12.838 11.767 -1.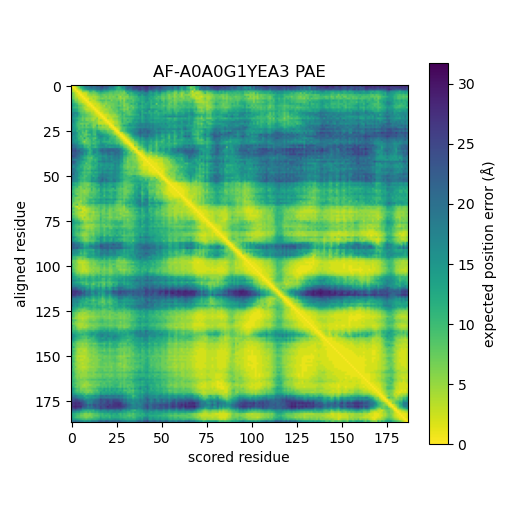010 1.00 66.88 181 GLN A CA 1
ATOM 1437 C C . GLN A 1 181 ? 13.708 11.099 0.068 1.00 66.88 181 GLN A C 1
ATOM 1439 O O . GLN A 1 181 ? 14.770 10.561 -0.220 1.00 66.88 181 GLN A O 1
ATOM 1444 N N . GLU A 1 182 ? 13.235 11.143 1.311 1.00 79.12 182 GLU A N 1
ATOM 1445 C CA . GLU A 1 182 ? 13.835 10.561 2.513 1.00 79.12 182 GLU A CA 1
ATOM 1446 C C . GLU A 1 182 ? 12.804 9.647 3.189 1.00 79.12 182 GLU A C 1
ATOM 1448 O O . GLU A 1 182 ? 11.641 10.035 3.340 1.00 79.12 182 GLU A O 1
ATOM 1453 N N . PHE A 1 183 ? 13.223 8.440 3.570 1.00 84.12 183 PHE A N 1
ATOM 1454 C CA . PHE A 1 183 ? 12.408 7.505 4.343 1.00 84.12 183 PHE A CA 1
ATOM 1455 C C . PHE A 1 183 ? 12.562 7.805 5.834 1.00 84.12 183 PHE A C 1
ATOM 1457 O O . PHE A 1 183 ? 13.677 7.808 6.354 1.00 84.12 183 PHE A O 1
ATOM 1464 N N . ILE A 1 184 ? 11.443 8.047 6.517 1.00 86.44 184 ILE A N 1
ATOM 1465 C CA . ILE A 1 184 ? 11.407 8.249 7.965 1.00 86.44 184 ILE A CA 1
ATOM 1466 C C . ILE A 1 184 ? 10.680 7.067 8.586 1.00 86.44 184 ILE A C 1
ATOM 1468 O O . ILE A 1 184 ? 9.474 6.902 8.394 1.00 86.44 184 ILE A O 1
ATOM 1472 N N . GLU A 1 185 ? 11.436 6.252 9.313 1.00 87.81 185 GLU A N 1
ATOM 1473 C CA . GLU A 1 185 ? 10.924 5.091 10.030 1.00 87.81 185 GLU A CA 1
ATOM 1474 C C . GLU A 1 185 ? 10.067 5.515 11.224 1.00 87.81 185 GLU A C 1
ATOM 1476 O O . GLU A 1 185 ? 10.367 6.497 11.908 1.00 87.81 185 GLU A O 1
ATOM 1481 N N . ILE A 1 186 ? 8.994 4.766 11.464 1.00 84.19 186 ILE A N 1
ATOM 1482 C CA . ILE A 1 186 ? 8.172 4.886 12.664 1.00 84.19 186 ILE A CA 1
ATOM 1483 C C . ILE A 1 186 ? 8.505 3.693 13.553 1.00 84.19 186 ILE A C 1
ATOM 1485 O O . ILE A 1 186 ? 8.357 2.545 13.125 1.00 84.19 186 ILE A O 1
ATOM 1489 N N . VAL A 1 187 ? 8.973 3.989 14.766 1.00 72.50 187 VAL A N 1
ATOM 1490 C CA . VAL A 1 187 ? 9.301 2.996 15.799 1.00 72.50 187 VAL A CA 1
ATOM 1491 C C . VAL A 1 187 ? 8.025 2.519 16.478 1.00 72.50 187 VAL A C 1
ATOM 1493 O O . VAL A 1 187 ? 7.254 3.396 16.932 1.00 72.50 187 VAL A O 1
#

Solvent-accessible surface area (backbone atoms only — not comparable to full-atom values): 11273 Å² total; per-residue (Å²): 132,69,85,44,54,34,42,57,40,55,42,70,46,64,74,37,75,77,49,32,63,63,56,68,78,46,90,37,73,44,66,45,70,56,94,72,62,82,91,48,55,69,70,56,52,51,53,39,56,61,50,54,62,49,49,60,56,51,54,53,57,43,70,76,37,85,48,52,45,79,49,76,60,62,56,76,65,81,77,53,97,50,38,51,36,37,37,73,78,72,56,76,64,55,59,87,46,75,45,66,37,72,45,74,52,66,53,92,65,37,73,36,79,53,90,91,79,53,74,50,70,50,100,65,80,67,48,77,34,76,17,66,68,45,61,53,70,86,70,56,72,69,59,37,41,50,50,51,53,51,50,40,52,51,30,26,40,74,66,68,39,74,58,83,79,40,49,45,30,33,40,41,76,38,95,85,48,98,84,38,65,43,84,45,76,64,132

Sequence (187 aa):
MFNQLIVLIGHKVLHNRFRRAFSQAVNAVFTVPPKYRADLEPDVKQLLATHSGNVGHIVEALRSDPRWAMFLCPEGGFTREKQLGIQTMTAQVSSDTYIAPIFVDEPEGFMRHDLGTAMNMDPSPVHMYFGKPFQLEPGGRHQRVSTLITTCRNNCNAVGAPVRKYRWGYMKRSRKKESGQEFIEIV